Protein AF-A0A256WM74-F1 (afdb_monomer)

Sequence (206 aa):
MLTKQEWWDNMSQVNGLLFPWQFVMLFIAALLVLFVVFKPGKISSVFMKLYFVLGFLWIGIGFSGINNENYVGAVLFSAIALFFAIDIYKQKLIFRFPKKKSAQLYTVFFLLLIFSYPLVGLLLGHASSEIFMIGTYPCPTTSLGLVMITMALPRINKILYALLLFWAMFSIPAILIYAVFEDLILMLSGVYAALFLYKNRKVLVL

pLDDT: mean 91.45, std 7.75, range [45.88, 98.38]

Radius of gyration: 16.15 Å; Cα contacts (8 Å, |Δi|>4): 268; chains: 1; bounding box: 42×30×45 Å

Foldseek 3Di:
DDALVRVLVLLLVLLVVCPPVLVVLQVQQVVLVVCCAVPFDLVSLLSNLVLLLQLLQCQLPVVCVSVVPPPVSNVLSNVLSVVSVVCNVVVLFTFHQDPDPVLNVVLVVLVVLLSCQQVVCVVVPHDNSRGDGASHYLQSVLLSVLSRQLRRPPRHDVVSNVSSLVVLVCLVCCCVRNVSPSSVSSVVSSVVSVVSCVVCVVRRDD

Structure (mmCIF, N/CA/C/O backbone):
data_AF-A0A256WM74-F1
#
_entry.id   AF-A0A256WM74-F1
#
loop_
_atom_site.group_PDB
_atom_site.id
_atom_site.type_symbol
_atom_site.label_atom_id
_atom_site.label_alt_id
_atom_site.label_comp_id
_atom_site.label_asym_id
_atom_site.label_entity_id
_atom_site.label_seq_id
_atom_site.pdbx_PDB_ins_code
_atom_site.Cartn_x
_atom_site.Cartn_y
_atom_site.Cartn_z
_atom_site.occupancy
_atom_site.B_iso_or_equiv
_atom_site.auth_seq_id
_atom_site.auth_comp_id
_atom_site.auth_asym_id
_atom_site.auth_atom_id
_atom_site.pdbx_PDB_model_num
ATOM 1 N N . MET A 1 1 ? 21.798 0.208 -10.819 1.00 69.25 1 MET A N 1
ATOM 2 C CA . MET A 1 1 ? 20.636 1.098 -11.006 1.00 69.25 1 MET A CA 1
ATOM 3 C C . MET A 1 1 ? 20.240 0.954 -12.451 1.00 69.25 1 MET A C 1
ATOM 5 O O . MET A 1 1 ? 21.059 1.280 -13.302 1.00 69.25 1 MET A O 1
ATOM 9 N N . LEU A 1 2 ? 19.047 0.422 -12.692 1.00 82.75 2 LEU A N 1
ATOM 10 C CA . LEU A 1 2 ? 18.469 0.334 -14.028 1.00 82.75 2 LEU A CA 1
ATOM 11 C C . LEU A 1 2 ? 18.311 1.731 -14.630 1.00 82.75 2 LEU A C 1
ATOM 13 O O . LEU A 1 2 ? 18.033 2.704 -13.920 1.00 82.75 2 LEU A O 1
ATOM 17 N N . THR A 1 3 ? 18.465 1.830 -15.943 1.00 90.31 3 THR A N 1
ATOM 18 C CA . THR A 1 3 ? 18.033 3.019 -16.676 1.00 90.31 3 THR A CA 1
ATOM 19 C C . THR A 1 3 ? 16.509 3.144 -16.618 1.00 90.31 3 THR A C 1
ATOM 21 O O . THR A 1 3 ? 15.790 2.177 -16.355 1.00 90.31 3 THR A O 1
ATOM 24 N N . LYS A 1 4 ? 15.986 4.347 -16.889 1.00 90.62 4 LYS A N 1
ATOM 25 C CA . LYS A 1 4 ? 14.535 4.570 -16.940 1.00 90.62 4 LYS A CA 1
ATOM 26 C C . LYS A 1 4 ? 13.839 3.604 -17.899 1.00 90.62 4 LYS A C 1
ATOM 28 O O . LYS A 1 4 ? 12.785 3.083 -17.559 1.00 90.62 4 LYS A O 1
ATOM 33 N N . GLN A 1 5 ? 14.429 3.364 -19.065 1.00 90.88 5 GLN A N 1
ATOM 34 C CA . GLN A 1 5 ? 13.830 2.505 -20.079 1.00 90.88 5 GLN A CA 1
ATOM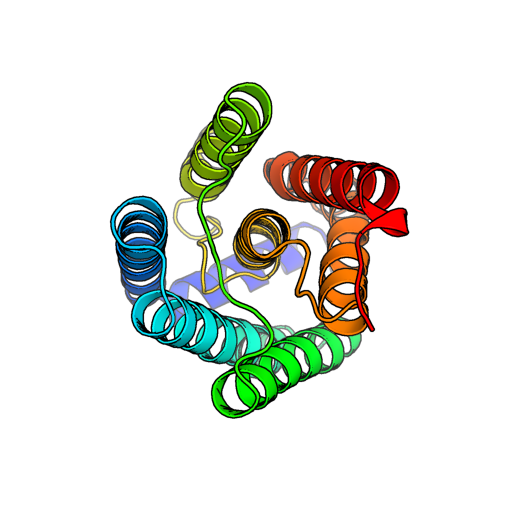 35 C C . GLN A 1 5 ? 13.836 1.032 -19.660 1.00 90.88 5 GLN A C 1
ATOM 37 O O . GLN A 1 5 ? 12.777 0.420 -19.653 1.00 90.88 5 GLN A O 1
ATOM 42 N N . GLU A 1 6 ? 14.969 0.511 -19.180 1.00 90.50 6 GLU A N 1
ATOM 43 C CA . GLU A 1 6 ? 15.049 -0.864 -18.656 1.00 90.50 6 GLU A CA 1
ATOM 44 C C . GLU A 1 6 ? 14.063 -1.102 -17.504 1.00 90.50 6 GLU A C 1
ATOM 46 O O . GLU A 1 6 ? 13.474 -2.175 -17.385 1.00 90.50 6 GLU A O 1
ATOM 51 N N . TRP A 1 7 ? 13.851 -0.093 -16.654 1.00 90.31 7 TRP A N 1
ATOM 52 C CA . TRP A 1 7 ? 12.873 -0.180 -15.575 1.00 90.31 7 TRP A CA 1
ATOM 53 C C . TRP A 1 7 ? 11.437 -0.317 -16.103 1.00 90.31 7 TRP A C 1
ATOM 55 O O . TRP A 1 7 ? 10.706 -1.194 -15.643 1.00 90.31 7 TRP A O 1
ATOM 65 N N . TRP A 1 8 ? 11.036 0.506 -17.079 1.00 91.62 8 TRP A N 1
ATOM 66 C CA . TRP A 1 8 ? 9.702 0.427 -17.692 1.00 91.62 8 TRP A CA 1
ATOM 67 C C . TRP A 1 8 ? 9.507 -0.861 -18.502 1.00 91.62 8 TRP A C 1
ATOM 69 O O . TRP A 1 8 ? 8.444 -1.476 -18.408 1.00 91.62 8 TRP A O 1
ATOM 79 N N . ASP A 1 9 ? 10.541 -1.338 -19.198 1.00 90.81 9 ASP A N 1
ATOM 80 C CA . ASP A 1 9 ? 10.514 -2.617 -19.914 1.00 90.81 9 ASP A CA 1
ATOM 81 C C . ASP A 1 9 ? 10.278 -3.791 -18.948 1.00 90.81 9 ASP A C 1
ATOM 83 O O . ASP A 1 9 ? 9.432 -4.655 -19.204 1.00 90.81 9 ASP A O 1
ATOM 87 N N . ASN A 1 10 ? 10.937 -3.781 -17.782 1.00 90.06 10 ASN A N 1
ATOM 88 C CA . ASN A 1 10 ? 10.686 -4.760 -16.721 1.00 90.06 10 ASN A CA 1
ATOM 89 C C . ASN A 1 10 ? 9.241 -4.681 -16.205 1.00 90.06 10 ASN A C 1
ATOM 91 O O . ASN A 1 10 ? 8.585 -5.712 -16.032 1.00 90.06 10 ASN A O 1
ATOM 95 N N . MET A 1 11 ? 8.708 -3.472 -15.989 1.00 90.94 11 MET A N 1
ATOM 96 C CA . MET A 1 11 ? 7.314 -3.302 -15.563 1.00 90.94 11 MET A CA 1
ATOM 97 C C . MET A 1 11 ? 6.319 -3.821 -16.605 1.00 90.94 11 MET A C 1
ATOM 99 O O . MET A 1 11 ? 5.328 -4.453 -16.227 1.00 90.94 11 MET A O 1
ATOM 103 N N . SER A 1 12 ? 6.599 -3.601 -17.890 1.00 91.12 12 SER A N 1
ATOM 104 C CA . SER A 1 12 ? 5.798 -4.081 -19.019 1.00 91.12 12 SER A CA 1
ATOM 105 C C . SER A 1 12 ? 5.810 -5.608 -19.118 1.00 91.12 12 SER A C 1
ATOM 107 O O . SER A 1 12 ? 4.761 -6.239 -19.273 1.00 91.12 12 SER A O 1
ATOM 109 N N . GLN A 1 13 ? 6.976 -6.234 -18.921 1.00 90.31 13 GLN A N 1
ATOM 110 C CA . GLN A 1 13 ? 7.099 -7.692 -18.868 1.00 90.31 13 GLN A CA 1
ATOM 111 C C . GLN A 1 13 ? 6.283 -8.288 -17.712 1.00 90.31 13 GLN A C 1
ATOM 113 O O . GLN A 1 13 ? 5.550 -9.261 -17.906 1.00 90.31 13 GLN A O 1
ATOM 118 N N . VAL A 1 14 ? 6.365 -7.688 -16.520 1.00 90.44 14 VAL A N 1
ATOM 119 C CA . VAL A 1 14 ? 5.568 -8.105 -15.356 1.00 90.44 14 VAL A CA 1
ATOM 120 C C . VAL A 1 14 ? 4.068 -8.003 -15.648 1.00 90.44 14 VAL A C 1
ATOM 122 O O . VAL A 1 14 ? 3.322 -8.929 -15.326 1.00 90.44 14 VAL A O 1
ATOM 125 N N . ASN A 1 15 ? 3.623 -6.918 -16.285 1.00 92.00 15 ASN A N 1
ATOM 126 C CA . ASN A 1 15 ? 2.222 -6.715 -16.656 1.00 92.00 15 ASN A CA 1
ATOM 127 C C . ASN A 1 15 ? 1.747 -7.788 -17.651 1.00 92.00 15 ASN A C 1
ATOM 129 O O . ASN A 1 15 ? 0.693 -8.396 -17.460 1.00 92.00 15 ASN A O 1
ATOM 133 N N . GLY A 1 16 ? 2.570 -8.098 -18.659 1.00 91.19 16 GLY A N 1
ATOM 134 C CA . GLY A 1 16 ? 2.298 -9.157 -19.632 1.00 91.19 16 GLY A CA 1
ATOM 135 C C . GLY A 1 16 ? 2.121 -10.537 -18.992 1.00 91.19 16 GLY A C 1
ATOM 136 O O . GLY A 1 16 ? 1.203 -11.267 -19.359 1.00 91.19 16 GLY A O 1
ATOM 137 N N . LEU A 1 17 ? 2.940 -10.877 -17.989 1.00 90.88 17 LEU A N 1
ATOM 138 C CA . LEU A 1 17 ? 2.822 -12.132 -17.230 1.00 90.88 17 LEU A CA 1
ATOM 139 C C . LEU A 1 17 ? 1.579 -12.177 -16.330 1.00 90.88 17 LEU A C 1
ATOM 141 O O . LEU A 1 17 ? 1.053 -13.251 -16.042 1.00 90.88 17 LEU A O 1
ATOM 145 N N . LEU A 1 18 ? 1.128 -11.016 -15.859 1.00 90.38 18 LEU A N 1
ATOM 146 C CA . LEU A 1 18 ? -0.014 -10.876 -14.963 1.00 90.38 18 LEU A CA 1
ATOM 147 C C . LEU A 1 18 ? -1.345 -10.722 -15.687 1.00 90.38 18 LEU A C 1
ATOM 149 O O . LEU A 1 18 ? -2.386 -10.750 -15.030 1.00 90.38 18 LEU A O 1
ATOM 153 N N . PHE A 1 19 ? -1.361 -10.543 -17.003 1.00 89.75 19 PHE A N 1
ATOM 154 C CA . PHE A 1 19 ? -2.606 -10.431 -17.744 1.00 89.75 19 PHE A CA 1
ATOM 155 C C . PHE A 1 19 ? -3.345 -11.785 -17.773 1.00 89.75 19 PHE A C 1
ATOM 157 O O . PHE A 1 19 ? -2.740 -12.797 -18.122 1.00 89.75 19 PHE A O 1
ATOM 164 N N . PRO A 1 20 ? -4.655 -11.855 -17.447 1.00 92.75 20 PRO A N 1
ATOM 165 C CA . PRO A 1 20 ? -5.579 -10.784 -17.039 1.00 92.75 20 PRO A CA 1
ATOM 166 C C . PRO A 1 20 ? -5.758 -10.646 -15.509 1.00 92.75 20 PRO A C 1
ATOM 168 O O . PRO A 1 20 ? -6.616 -9.895 -15.041 1.00 92.75 20 PRO A O 1
ATOM 171 N N . TRP A 1 21 ? -4.982 -11.382 -14.714 1.00 92.25 21 TRP A N 1
ATOM 172 C CA . TRP A 1 21 ? -5.089 -11.482 -13.256 1.00 92.25 21 TRP A CA 1
ATOM 173 C C . TRP A 1 21 ? -5.043 -10.139 -12.514 1.00 92.25 21 TRP A C 1
ATOM 175 O O . TRP A 1 21 ? -5.737 -9.959 -11.516 1.00 92.25 21 TRP A O 1
ATOM 185 N N . GLN A 1 22 ? -4.301 -9.158 -13.023 1.00 93.50 22 GLN A N 1
ATOM 186 C CA . GLN A 1 22 ? -4.268 -7.796 -12.475 1.00 93.50 22 GLN A CA 1
ATOM 187 C C . GLN A 1 22 ? -5.649 -7.121 -12.387 1.00 93.50 22 GLN A C 1
ATOM 189 O O . GLN A 1 22 ? -5.970 -6.496 -11.374 1.00 93.50 22 GLN A O 1
ATOM 194 N N . PHE A 1 23 ? -6.513 -7.326 -13.387 1.00 94.38 23 PHE A N 1
ATOM 195 C CA . PHE A 1 23 ? -7.883 -6.807 -13.367 1.00 94.38 23 PHE A CA 1
ATOM 196 C C . PHE A 1 23 ? -8.752 -7.560 -12.357 1.00 94.38 23 PHE A C 1
ATOM 198 O O . PHE A 1 23 ? -9.584 -6.956 -11.679 1.00 94.38 23 PHE A O 1
ATOM 205 N N . VAL A 1 24 ? -8.532 -8.871 -12.218 1.00 96.25 24 VAL A N 1
ATOM 206 C CA . VAL A 1 24 ? -9.224 -9.708 -11.228 1.00 96.25 24 VAL A CA 1
ATOM 207 C C . VAL A 1 24 ? -8.879 -9.242 -9.814 1.00 96.25 24 VAL A C 1
ATOM 209 O O . VAL A 1 24 ? -9.779 -9.031 -9.001 1.00 96.25 24 VAL A O 1
ATOM 212 N N . MET A 1 25 ? -7.596 -9.007 -9.531 1.00 96.56 25 MET A N 1
ATOM 213 C CA . MET A 1 25 ? -7.134 -8.504 -8.235 1.00 96.56 25 MET A CA 1
ATOM 214 C C . MET A 1 25 ? -7.714 -7.124 -7.922 1.00 96.56 25 MET A C 1
ATOM 216 O O . MET A 1 25 ? -8.250 -6.929 -6.830 1.00 96.56 25 MET A O 1
ATOM 220 N N . LEU A 1 26 ? -7.702 -6.200 -8.887 1.00 96.81 26 LEU A N 1
ATOM 221 C CA . LEU A 1 26 ? -8.317 -4.880 -8.741 1.00 96.81 26 LEU A CA 1
ATOM 222 C C . LEU A 1 26 ? -9.818 -4.977 -8.422 1.00 96.81 26 LEU A C 1
ATOM 224 O O . LEU A 1 26 ? -10.312 -4.300 -7.517 1.00 96.81 26 LEU A O 1
ATOM 228 N N . PHE A 1 27 ? -10.544 -5.836 -9.141 1.00 97.62 27 PHE A N 1
ATOM 229 C CA . PHE A 1 27 ? -11.976 -6.037 -8.937 1.00 97.62 27 PHE A CA 1
ATOM 230 C C . PHE A 1 27 ? -12.280 -6.632 -7.557 1.00 97.62 27 PHE A C 1
ATOM 232 O O . PHE A 1 27 ? -13.145 -6.127 -6.838 1.00 97.62 27 PHE A O 1
ATOM 239 N N . ILE A 1 28 ? -11.524 -7.652 -7.137 1.00 98.25 28 ILE A N 1
ATOM 240 C CA . ILE A 1 28 ? -11.632 -8.231 -5.792 1.00 98.25 28 ILE A CA 1
ATOM 241 C C . ILE A 1 28 ? -11.343 -7.162 -4.731 1.00 98.25 28 ILE A C 1
ATOM 243 O O . ILE A 1 28 ? -12.092 -7.058 -3.759 1.00 98.25 28 ILE A O 1
ATOM 247 N N . ALA A 1 29 ? -10.318 -6.327 -4.925 1.00 98.12 29 ALA A N 1
ATOM 248 C CA . ALA A 1 29 ? -10.005 -5.232 -4.012 1.00 98.12 29 ALA A CA 1
ATOM 249 C C . ALA A 1 29 ? -11.195 -4.282 -3.841 1.00 98.12 29 ALA A C 1
ATOM 251 O O . ALA A 1 29 ? -11.564 -3.954 -2.713 1.00 98.12 29 ALA A O 1
ATOM 252 N N . ALA A 1 30 ? -11.827 -3.877 -4.948 1.00 97.88 30 ALA A N 1
ATOM 253 C CA . ALA A 1 30 ? -12.998 -3.007 -4.925 1.00 97.88 30 ALA A CA 1
ATOM 254 C C . ALA A 1 30 ? -14.154 -3.646 -4.141 1.00 97.88 30 ALA A C 1
ATOM 256 O O . ALA A 1 30 ? -14.698 -3.023 -3.227 1.00 97.88 30 ALA A O 1
ATOM 257 N N . LEU A 1 31 ? -14.481 -4.911 -4.423 1.00 98.25 31 LEU A N 1
ATOM 258 C CA . LEU A 1 31 ? -15.533 -5.638 -3.709 1.00 98.25 31 LEU A CA 1
ATOM 259 C C . LEU A 1 31 ? -15.247 -5.759 -2.208 1.00 98.25 31 LEU A C 1
ATOM 261 O O . LEU A 1 31 ? -16.149 -5.568 -1.392 1.00 98.25 31 LEU A O 1
ATOM 265 N N . LEU A 1 32 ? -14.001 -6.039 -1.825 1.00 97.88 32 LEU A N 1
ATOM 266 C CA . LEU A 1 32 ? -13.614 -6.173 -0.422 1.00 97.88 32 LEU A CA 1
ATOM 267 C C . LEU A 1 32 ? -13.625 -4.836 0.320 1.00 97.88 32 LEU A C 1
ATOM 269 O O . LEU A 1 32 ? -14.071 -4.785 1.467 1.00 97.88 32 LEU A O 1
ATOM 273 N N . VAL A 1 33 ? -13.209 -3.745 -0.328 1.00 97.44 33 VAL A N 1
ATOM 274 C CA . VAL A 1 33 ? -13.339 -2.393 0.233 1.00 97.44 33 VAL A CA 1
ATOM 275 C C . VAL A 1 33 ? -14.810 -2.061 0.462 1.00 97.44 33 VAL A C 1
ATOM 277 O O . VAL A 1 33 ? -15.173 -1.670 1.572 1.00 97.44 33 VAL A O 1
ATOM 280 N N . LEU A 1 34 ? -15.677 -2.282 -0.532 1.00 96.75 34 LEU A N 1
ATOM 281 C CA . LEU A 1 34 ? -17.121 -2.076 -0.382 1.00 96.75 34 LEU A CA 1
ATOM 282 C C . LEU A 1 34 ? -17.687 -2.950 0.746 1.00 96.75 34 LEU A C 1
ATOM 284 O O . LEU A 1 34 ? -18.460 -2.469 1.576 1.00 96.75 34 LEU A O 1
ATOM 288 N N . PHE A 1 35 ? -17.250 -4.207 0.850 1.00 96.88 35 PHE A N 1
ATOM 289 C CA . PHE A 1 35 ? -17.672 -5.105 1.920 1.00 96.88 35 PHE A CA 1
ATOM 290 C C . PHE A 1 35 ? -17.263 -4.594 3.309 1.00 96.88 35 PHE A C 1
ATOM 292 O O . PHE A 1 35 ? -18.077 -4.619 4.232 1.00 96.88 35 PHE A O 1
ATOM 299 N N . VAL A 1 36 ? -16.043 -4.071 3.468 1.00 95.62 36 VAL A N 1
ATOM 300 C CA . VAL A 1 36 ? -15.586 -3.447 4.720 1.00 95.62 36 VAL A CA 1
ATOM 301 C C . VAL A 1 36 ? -16.370 -2.171 5.037 1.00 95.62 36 VAL A C 1
ATOM 303 O O . VAL A 1 36 ? -16.706 -1.943 6.200 1.00 95.62 36 VAL A O 1
ATOM 306 N N . VAL A 1 37 ? -16.672 -1.343 4.034 1.00 93.75 37 VAL A N 1
ATOM 307 C CA . VAL A 1 37 ? -17.402 -0.077 4.214 1.00 93.75 37 VAL A CA 1
ATOM 308 C C . VAL A 1 37 ? -18.848 -0.327 4.646 1.00 93.75 37 VAL A C 1
ATOM 310 O O . VAL A 1 37 ? -19.300 0.267 5.624 1.00 93.75 37 VAL A O 1
ATOM 313 N N . PHE A 1 38 ? -19.565 -1.225 3.965 1.00 93.69 38 PHE A N 1
ATOM 314 C CA . PHE A 1 38 ? -20.985 -1.478 4.231 1.00 93.69 38 PHE A CA 1
ATOM 315 C C . PHE A 1 38 ? -21.235 -2.484 5.356 1.00 93.69 38 PHE A C 1
ATOM 317 O O . PHE A 1 38 ? -22.249 -2.397 6.047 1.00 93.69 38 PHE A O 1
ATOM 324 N N . LYS A 1 39 ? -20.331 -3.449 5.560 1.00 93.19 39 LYS A N 1
ATOM 325 C CA . LYS A 1 39 ? -20.446 -4.490 6.593 1.00 93.19 39 LYS A CA 1
ATOM 326 C C . LYS A 1 39 ? -19.137 -4.617 7.388 1.00 93.19 39 LYS A C 1
ATOM 328 O O . LYS A 1 39 ? -18.474 -5.661 7.341 1.00 93.19 39 LYS A O 1
ATOM 333 N N . PRO A 1 40 ? -18.739 -3.577 8.148 1.00 91.31 40 PRO A N 1
ATOM 334 C CA . PRO A 1 40 ? -17.517 -3.615 8.942 1.00 91.31 40 PRO A CA 1
ATOM 335 C C . PRO A 1 40 ? -17.622 -4.670 10.048 1.00 91.31 40 PRO A C 1
ATOM 337 O O . PRO A 1 40 ? -18.548 -4.665 10.859 1.00 91.31 40 PRO A O 1
ATOM 340 N N . GLY A 1 41 ? -16.650 -5.575 10.121 1.00 90.31 41 GLY A N 1
ATOM 341 C CA . GLY A 1 41 ? -16.673 -6.661 11.093 1.00 90.31 41 GLY A CA 1
ATOM 342 C C . GLY A 1 41 ? -15.464 -7.579 10.995 1.00 90.31 41 GLY A C 1
ATOM 343 O O . GLY A 1 41 ? -14.527 -7.327 10.238 1.00 90.31 41 GLY A O 1
ATOM 344 N N . LYS A 1 42 ? -15.485 -8.665 11.776 1.00 92.06 42 LYS A N 1
ATOM 345 C CA . LYS A 1 42 ? -14.406 -9.667 11.772 1.00 92.06 42 LYS A CA 1
ATOM 346 C C . LYS A 1 42 ? -14.275 -10.340 10.407 1.00 92.06 42 LYS A C 1
ATOM 348 O O . LYS A 1 42 ? -13.172 -10.447 9.893 1.00 92.06 42 LYS A O 1
ATOM 353 N N . ILE A 1 43 ? -15.400 -10.726 9.803 1.00 94.56 43 ILE A N 1
ATOM 354 C CA . ILE A 1 43 ? -15.415 -11.472 8.539 1.00 94.56 43 ILE A CA 1
ATOM 355 C C . ILE A 1 43 ? -14.858 -10.618 7.394 1.00 94.56 43 ILE A C 1
ATOM 357 O O . ILE A 1 43 ? -13.889 -11.020 6.758 1.00 94.56 43 ILE A O 1
ATOM 361 N N . SER A 1 44 ? -15.393 -9.410 7.182 1.00 95.31 44 SER A N 1
ATOM 362 C CA . SER A 1 44 ? -14.874 -8.486 6.162 1.00 95.31 44 SER A CA 1
ATOM 363 C C . SER A 1 44 ? -13.408 -8.128 6.398 1.00 95.31 44 SER A C 1
ATOM 365 O O . SER A 1 44 ? -12.632 -8.055 5.447 1.00 95.31 44 SER A O 1
ATOM 367 N N . SER A 1 45 ? -12.989 -8.016 7.663 1.00 95.19 45 SER A N 1
ATOM 368 C CA . SER A 1 45 ? -11.579 -7.812 7.992 1.00 95.19 45 SER A CA 1
ATOM 369 C C . SER A 1 45 ? -10.698 -9.003 7.630 1.00 95.19 45 SER A C 1
ATOM 371 O O . SER A 1 45 ? -9.604 -8.795 7.123 1.00 95.19 45 SER A O 1
ATOM 373 N N . VAL A 1 46 ? -11.145 -10.238 7.867 1.00 96.56 46 VAL A N 1
ATOM 374 C CA . VAL A 1 46 ? -10.390 -11.448 7.503 1.00 96.56 46 VAL A CA 1
ATOM 375 C C . VAL A 1 46 ? -10.202 -11.539 5.996 1.00 96.56 46 VAL A C 1
ATOM 377 O O . VAL A 1 46 ? -9.071 -11.716 5.556 1.00 96.56 46 VAL A O 1
ATOM 380 N N . PHE A 1 47 ? -11.263 -11.351 5.209 1.00 97.69 47 PHE A N 1
ATOM 381 C CA . PHE A 1 47 ? -11.154 -11.390 3.749 1.00 97.69 47 PHE A CA 1
ATOM 382 C C . PHE A 1 47 ? -10.220 -10.304 3.209 1.00 97.69 47 PHE A C 1
ATOM 384 O O . PHE A 1 47 ? -9.372 -10.584 2.367 1.00 97.69 47 PHE A O 1
ATOM 391 N N . MET A 1 48 ? -10.310 -9.085 3.745 1.00 97.62 48 MET A N 1
ATOM 392 C CA . MET A 1 48 ? -9.427 -7.996 3.333 1.00 97.62 48 MET A CA 1
ATOM 393 C C . MET A 1 48 ? -7.962 -8.242 3.718 1.00 97.62 48 MET A C 1
ATOM 395 O O . MET A 1 48 ? -7.056 -7.962 2.938 1.00 97.62 48 MET A O 1
ATOM 399 N N . LYS A 1 49 ? -7.702 -8.812 4.901 1.00 97.19 49 LYS A N 1
ATOM 400 C CA . LYS A 1 49 ? -6.347 -9.235 5.281 1.00 97.19 49 LYS A CA 1
ATOM 401 C C . LYS A 1 49 ? -5.843 -10.353 4.384 1.00 97.19 49 LYS A C 1
ATOM 403 O O . LYS A 1 49 ? -4.692 -10.293 3.990 1.00 97.19 49 LYS A O 1
ATOM 408 N N . LEU A 1 50 ? -6.674 -11.342 4.052 1.00 98.06 50 LEU A N 1
ATOM 409 C CA . LEU A 1 50 ? -6.289 -12.434 3.158 1.00 98.06 50 LEU A CA 1
ATOM 410 C C . LEU A 1 50 ? -5.898 -11.899 1.778 1.00 98.06 50 LEU A C 1
ATOM 412 O O . LEU A 1 50 ? -4.868 -12.294 1.244 1.00 98.06 50 LEU A O 1
ATOM 416 N N . TYR A 1 51 ? -6.659 -10.938 1.251 1.00 98.38 51 TYR A N 1
ATOM 417 C CA . TYR A 1 51 ? -6.291 -10.216 0.037 1.00 98.38 51 TYR A CA 1
ATOM 418 C C . TYR A 1 51 ? -4.919 -9.542 0.162 1.00 98.38 51 TYR A C 1
ATOM 420 O O . TY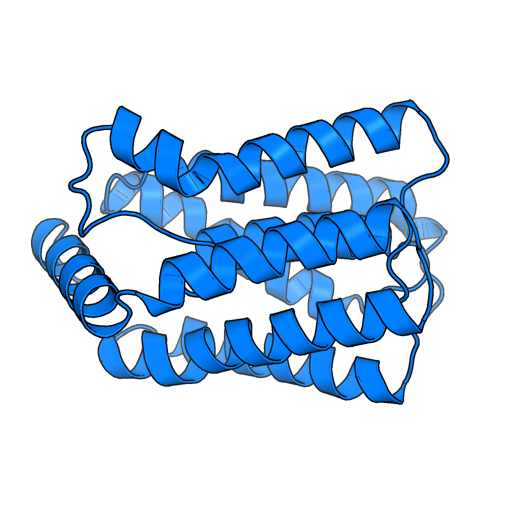R A 1 51 ? -4.069 -9.724 -0.706 1.00 98.38 51 TYR A O 1
ATOM 428 N N . PHE A 1 52 ? -4.660 -8.827 1.263 1.00 98.25 52 PHE A N 1
ATOM 429 C CA . PHE A 1 52 ? -3.344 -8.233 1.502 1.00 98.25 52 PHE A CA 1
ATOM 430 C C . PHE A 1 52 ? -2.234 -9.275 1.658 1.00 98.25 52 PHE A C 1
ATOM 432 O O . PHE A 1 52 ? -1.145 -9.048 1.147 1.00 98.25 52 PHE A O 1
ATOM 439 N N . VAL A 1 53 ? -2.483 -10.411 2.314 1.00 98.25 53 VAL A N 1
ATOM 440 C CA . VAL A 1 53 ? -1.509 -11.509 2.412 1.00 98.25 53 VAL A CA 1
ATOM 441 C C . VAL A 1 53 ? -1.134 -11.985 1.017 1.00 98.25 53 VAL A C 1
ATOM 443 O O . VAL A 1 53 ? 0.046 -12.008 0.697 1.00 98.25 53 VAL A O 1
ATOM 446 N N . LEU A 1 54 ? -2.117 -12.314 0.178 1.00 97.62 54 LEU A N 1
ATOM 447 C CA . LEU A 1 54 ? -1.868 -12.816 -1.173 1.00 97.62 54 LEU A CA 1
ATOM 448 C C . LEU A 1 54 ? -1.170 -11.767 -2.047 1.00 97.62 54 LEU A C 1
ATOM 450 O O . LEU A 1 54 ? -0.169 -12.079 -2.685 1.00 97.62 54 LEU A O 1
ATOM 454 N N . GLY A 1 55 ? -1.647 -10.520 -2.022 1.00 97.19 55 GLY A N 1
ATOM 455 C CA . GLY A 1 55 ? -1.058 -9.424 -2.789 1.00 97.19 55 GLY A CA 1
ATOM 456 C C . GLY A 1 55 ? 0.377 -9.112 -2.361 1.00 97.19 55 GLY A C 1
ATOM 457 O O . GLY A 1 55 ? 1.274 -9.080 -3.194 1.00 97.19 55 GLY A O 1
ATOM 458 N N . PHE A 1 56 ? 0.637 -8.937 -1.062 1.00 97.81 56 PHE A N 1
ATOM 459 C CA . PHE A 1 56 ? 1.990 -8.641 -0.578 1.00 97.81 56 PHE A CA 1
ATOM 460 C C . PHE A 1 56 ? 2.938 -9.838 -0.659 1.00 97.81 56 PHE A C 1
ATOM 462 O O . PHE A 1 56 ? 4.133 -9.630 -0.840 1.00 97.81 56 PHE A O 1
ATOM 469 N N . LEU A 1 57 ? 2.442 -11.076 -0.577 1.00 96.69 57 LEU A N 1
ATOM 470 C CA . LEU A 1 57 ? 3.266 -12.264 -0.803 1.00 96.69 57 LEU A CA 1
ATOM 471 C C . LEU A 1 57 ? 3.661 -12.380 -2.279 1.00 96.69 57 LEU A C 1
ATOM 473 O O . LEU A 1 57 ? 4.826 -12.629 -2.579 1.00 96.69 57 LEU A O 1
ATOM 477 N N . TRP A 1 58 ? 2.720 -12.128 -3.197 1.00 95.31 58 TRP A N 1
ATOM 478 C CA . TRP A 1 58 ? 3.023 -12.006 -4.622 1.00 95.31 58 TRP A CA 1
ATOM 479 C C . TRP A 1 58 ? 4.062 -10.910 -4.876 1.00 95.31 58 TRP A C 1
ATOM 481 O O . TRP A 1 58 ? 5.055 -11.157 -5.554 1.00 95.31 58 TRP A O 1
ATOM 491 N N . ILE A 1 59 ? 3.884 -9.723 -4.292 1.00 94.94 59 ILE A N 1
ATOM 492 C CA . ILE A 1 59 ? 4.825 -8.611 -4.466 1.00 94.94 59 ILE A CA 1
ATOM 493 C C . ILE A 1 59 ? 6.202 -8.956 -3.866 1.00 94.94 59 ILE A C 1
ATOM 495 O O . ILE A 1 59 ? 7.237 -8.672 -4.462 1.00 94.94 59 ILE A O 1
ATOM 499 N N . GLY A 1 60 ? 6.233 -9.586 -2.692 1.00 94.38 60 GLY A N 1
ATOM 500 C CA . GLY A 1 60 ? 7.470 -9.939 -2.002 1.00 94.38 60 GLY A CA 1
ATOM 501 C C . GLY A 1 60 ? 8.269 -11.043 -2.692 1.00 94.38 60 GLY A C 1
ATOM 502 O O . GLY A 1 60 ? 9.494 -10.979 -2.697 1.00 94.38 60 GLY A O 1
ATOM 503 N N . ILE A 1 61 ? 7.597 -12.032 -3.285 1.00 92.31 61 ILE A N 1
ATOM 504 C CA . ILE A 1 61 ? 8.248 -13.214 -3.869 1.00 92.31 61 ILE A CA 1
ATOM 505 C C . ILE A 1 61 ? 8.222 -13.160 -5.398 1.00 92.31 61 ILE A C 1
ATOM 507 O O . ILE A 1 61 ? 9.274 -13.173 -6.027 1.00 92.31 61 ILE A O 1
ATOM 511 N N . GLY A 1 62 ? 7.035 -13.088 -6.001 1.00 91.06 62 GLY A N 1
ATOM 512 C CA . GLY A 1 62 ? 6.856 -13.139 -7.454 1.00 91.06 62 GLY A CA 1
ATOM 513 C C . GLY A 1 62 ? 7.386 -11.891 -8.154 1.00 91.06 62 GLY A C 1
ATOM 514 O O . GLY A 1 62 ? 8.298 -11.979 -8.972 1.00 91.06 62 GLY A O 1
ATOM 515 N N . PHE A 1 63 ? 6.869 -10.715 -7.788 1.00 90.31 63 PHE A N 1
ATOM 516 C CA . PHE A 1 63 ? 7.291 -9.446 -8.390 1.00 90.31 63 PHE A CA 1
ATOM 517 C C . PHE A 1 63 ? 8.784 -9.175 -8.167 1.00 90.31 63 PHE A C 1
ATOM 519 O O . PHE A 1 63 ? 9.491 -8.809 -9.107 1.00 90.31 63 PHE A O 1
ATOM 526 N N . SER A 1 64 ? 9.285 -9.367 -6.943 1.00 89.25 64 SER A N 1
ATOM 527 C CA . SER A 1 64 ? 10.709 -9.172 -6.651 1.00 89.25 64 SER A CA 1
ATOM 528 C C . SER A 1 64 ? 11.609 -10.217 -7.312 1.00 89.25 64 SER A C 1
ATOM 530 O O . SER A 1 64 ? 12.717 -9.871 -7.708 1.00 89.25 64 SER A O 1
ATOM 532 N N . GLY A 1 65 ? 11.144 -11.462 -7.460 1.00 85.94 65 GLY A N 1
ATOM 533 C CA . GLY A 1 65 ? 11.885 -12.520 -8.151 1.00 85.94 65 GLY A CA 1
ATOM 534 C C . GLY A 1 65 ? 12.054 -12.251 -9.646 1.00 85.94 65 GLY A C 1
ATOM 535 O O . GLY A 1 65 ? 13.095 -12.571 -10.205 1.00 85.94 65 GLY A O 1
ATOM 536 N N . ILE A 1 66 ? 11.072 -11.605 -10.281 1.00 85.25 66 ILE A N 1
ATOM 537 C CA . ILE A 1 66 ? 11.190 -11.158 -11.678 1.00 85.25 66 ILE A CA 1
ATOM 538 C C . ILE A 1 66 ? 12.133 -9.950 -11.777 1.00 85.25 66 ILE A C 1
ATOM 540 O O . ILE A 1 66 ? 12.948 -9.868 -12.688 1.00 85.25 66 ILE A O 1
ATOM 544 N N . ASN A 1 67 ? 12.058 -9.024 -10.817 1.00 80.56 67 ASN A N 1
ATOM 545 C CA . ASN A 1 67 ? 12.785 -7.757 -10.886 1.00 80.56 67 ASN A CA 1
ATOM 546 C C . ASN A 1 67 ? 14.237 -7.789 -10.374 1.00 80.56 67 ASN A C 1
ATOM 548 O O . ASN A 1 67 ? 14.853 -6.734 -10.427 1.00 80.56 67 ASN A O 1
ATOM 552 N N . ASN A 1 68 ? 14.762 -8.927 -9.883 1.00 66.19 68 ASN A N 1
ATOM 553 C CA . ASN A 1 68 ? 16.155 -9.273 -9.485 1.00 66.19 68 ASN A CA 1
ATOM 554 C C . ASN A 1 68 ? 17.020 -8.279 -8.660 1.00 66.19 68 ASN A C 1
ATOM 556 O O . ASN A 1 68 ? 18.046 -8.677 -8.110 1.00 66.19 68 ASN A O 1
ATOM 560 N N . GLU A 1 69 ? 16.625 -7.018 -8.502 1.00 61.97 69 GLU A N 1
ATOM 561 C CA . GLU A 1 69 ? 17.356 -5.948 -7.819 1.00 61.97 69 GLU A CA 1
ATOM 562 C C . GLU A 1 69 ? 16.626 -5.462 -6.556 1.00 61.97 69 GLU A C 1
ATOM 564 O O . GLU A 1 69 ? 17.182 -4.706 -5.760 1.00 61.97 69 GLU A O 1
ATOM 569 N N . ASN A 1 70 ? 15.387 -5.908 -6.316 1.00 73.00 70 ASN A N 1
ATOM 570 C CA . ASN A 1 70 ? 14.553 -5.401 -5.224 1.00 73.00 70 ASN A CA 1
ATOM 571 C C . ASN A 1 70 ? 14.528 -6.316 -3.987 1.00 73.00 70 ASN A C 1
ATOM 573 O O . ASN A 1 70 ? 13.464 -6.646 -3.460 1.00 73.00 70 ASN A O 1
ATOM 577 N N . TYR A 1 71 ? 15.698 -6.722 -3.486 1.00 81.69 71 TYR A N 1
ATOM 578 C CA . TYR A 1 71 ? 15.798 -7.556 -2.277 1.00 81.69 71 TYR A CA 1
ATOM 579 C C . TYR A 1 71 ? 15.181 -6.885 -1.043 1.00 81.69 71 TYR A C 1
ATOM 581 O O . TYR A 1 71 ? 14.539 -7.544 -0.224 1.00 81.69 71 TYR A O 1
ATOM 589 N N . VAL A 1 72 ? 15.325 -5.560 -0.926 1.00 87.56 72 VAL A N 1
ATOM 590 C CA . VAL A 1 72 ? 14.720 -4.783 0.166 1.00 87.56 72 VAL A CA 1
ATOM 591 C C . VAL A 1 72 ? 13.196 -4.866 0.098 1.00 87.56 72 VAL A C 1
ATOM 593 O O . VAL A 1 72 ? 12.560 -5.182 1.103 1.00 87.56 72 VAL A O 1
ATOM 596 N N . GLY A 1 73 ? 12.608 -4.649 -1.083 1.00 88.88 73 GLY A N 1
ATOM 597 C CA . GLY A 1 73 ? 11.175 -4.825 -1.302 1.00 88.88 73 GLY A CA 1
ATOM 598 C C . GLY A 1 73 ? 10.726 -6.260 -1.037 1.00 88.88 73 GLY A C 1
ATOM 599 O O . GLY A 1 73 ? 9.719 -6.462 -0.365 1.00 88.88 73 GLY A O 1
ATOM 600 N N . ALA A 1 74 ? 11.497 -7.262 -1.473 1.00 92.56 74 ALA A N 1
ATOM 601 C CA . ALA A 1 74 ? 11.186 -8.673 -1.250 1.00 92.56 74 ALA A CA 1
ATOM 602 C C . ALA A 1 74 ? 10.995 -9.002 0.236 1.00 92.56 74 ALA A C 1
ATOM 604 O O . ALA A 1 74 ? 9.957 -9.535 0.640 1.00 92.56 74 ALA A O 1
ATOM 605 N N . VAL A 1 75 ? 11.973 -8.621 1.064 1.00 94.69 75 VAL A N 1
ATOM 606 C CA . VAL A 1 75 ? 11.931 -8.834 2.517 1.00 94.69 75 VAL A CA 1
ATOM 607 C C . VAL A 1 75 ? 10.807 -8.014 3.148 1.00 94.69 75 VAL A C 1
ATOM 609 O O . VAL A 1 75 ? 10.035 -8.539 3.952 1.00 94.69 75 VAL A O 1
ATOM 612 N N . LEU A 1 76 ? 10.677 -6.743 2.760 1.00 95.81 76 LEU A N 1
ATOM 613 C CA . LEU A 1 76 ? 9.675 -5.834 3.307 1.00 95.81 76 LEU A CA 1
ATOM 614 C C . LEU A 1 76 ? 8.247 -6.337 3.069 1.00 95.81 76 LEU A C 1
ATOM 616 O O . LEU A 1 76 ? 7.460 -6.434 4.011 1.00 95.81 76 LEU A O 1
ATOM 620 N N . PHE A 1 77 ? 7.905 -6.676 1.827 1.00 96.88 77 PHE A N 1
ATOM 621 C CA . PHE A 1 77 ? 6.555 -7.102 1.468 1.00 96.88 77 PHE A CA 1
ATOM 622 C C . PHE A 1 77 ? 6.225 -8.498 1.981 1.00 96.88 77 PHE A C 1
ATOM 624 O O . PHE A 1 77 ? 5.108 -8.720 2.449 1.00 96.88 77 PHE A O 1
ATOM 631 N N . SER A 1 78 ? 7.209 -9.397 2.028 1.00 96.88 78 SER A N 1
ATOM 632 C CA . SER A 1 78 ? 7.046 -10.695 2.692 1.00 96.88 78 SER A CA 1
ATOM 633 C C . SER A 1 78 ? 6.766 -10.529 4.191 1.00 96.88 78 SER A C 1
ATOM 635 O O . SER A 1 78 ? 5.876 -11.186 4.734 1.00 96.88 78 SER A O 1
ATOM 637 N N . ALA A 1 79 ? 7.451 -9.598 4.866 1.00 97.00 79 ALA A N 1
ATOM 638 C CA . ALA A 1 79 ? 7.180 -9.280 6.267 1.00 97.00 79 ALA A CA 1
ATOM 639 C C . ALA A 1 79 ? 5.781 -8.670 6.459 1.00 97.00 79 ALA A C 1
ATOM 641 O O . ALA A 1 79 ? 5.055 -9.072 7.369 1.00 97.00 79 ALA A O 1
ATOM 642 N N . ILE A 1 80 ? 5.365 -7.739 5.593 1.00 97.31 80 ILE A N 1
ATOM 643 C CA . ILE A 1 80 ? 4.011 -7.158 5.608 1.00 97.31 80 ILE A CA 1
ATOM 644 C C . ILE A 1 80 ? 2.950 -8.258 5.446 1.00 97.31 80 ILE A C 1
ATOM 646 O O . ILE A 1 80 ? 2.001 -8.308 6.235 1.00 97.31 80 ILE A O 1
ATOM 650 N N . ALA A 1 81 ? 3.130 -9.169 4.484 1.00 97.75 81 ALA A N 1
ATOM 651 C CA . ALA A 1 81 ? 2.244 -10.313 4.276 1.00 97.75 81 ALA A CA 1
ATOM 652 C C . ALA A 1 81 ? 2.163 -11.193 5.533 1.00 97.75 81 ALA A C 1
ATOM 654 O O . ALA A 1 81 ? 1.068 -11.513 5.998 1.00 97.75 81 ALA A O 1
ATOM 655 N N . LEU A 1 82 ? 3.306 -11.510 6.149 1.00 96.81 82 LEU A N 1
ATOM 656 C CA . LEU A 1 82 ? 3.363 -12.287 7.386 1.00 96.81 82 LEU A CA 1
ATOM 657 C C . LEU A 1 82 ? 2.618 -11.596 8.538 1.00 96.81 82 LEU A C 1
ATOM 659 O O . LEU A 1 82 ? 1.864 -12.245 9.262 1.00 96.81 82 LEU A O 1
ATOM 663 N N . PHE A 1 83 ? 2.775 -10.282 8.709 1.00 95.81 83 PHE A N 1
ATOM 664 C CA . PHE A 1 83 ? 2.068 -9.541 9.755 1.00 95.81 83 PHE A CA 1
ATOM 665 C C . PHE A 1 83 ? 0.551 -9.541 9.554 1.00 95.81 83 PHE A C 1
ATOM 667 O O . PHE A 1 83 ? -0.182 -9.689 10.537 1.00 95.81 83 PHE A O 1
ATOM 674 N N . PHE A 1 84 ? 0.069 -9.424 8.313 1.00 96.25 84 PHE A N 1
ATOM 675 C CA . PHE A 1 84 ? -1.354 -9.596 8.021 1.00 96.25 84 PHE A CA 1
ATOM 676 C C . PHE A 1 84 ? -1.824 -11.027 8.305 1.00 96.25 84 PHE A C 1
ATOM 678 O O . PHE A 1 84 ? -2.872 -11.194 8.929 1.00 96.25 84 PHE A O 1
ATOM 685 N N . ALA A 1 85 ? -1.040 -12.043 7.933 1.00 96.56 85 ALA A N 1
ATOM 686 C CA . ALA A 1 85 ? -1.365 -13.448 8.176 1.00 96.56 85 ALA A CA 1
ATOM 687 C C . ALA A 1 85 ? -1.454 -13.768 9.676 1.00 96.56 85 ALA A C 1
ATOM 689 O O . ALA A 1 85 ? -2.431 -14.356 10.133 1.00 96.56 85 ALA A O 1
ATOM 690 N N . ILE A 1 86 ? -0.487 -13.305 10.473 1.00 94.75 86 ILE A N 1
ATOM 691 C CA . ILE A 1 86 ? -0.512 -13.439 11.937 1.00 94.75 86 ILE A CA 1
ATOM 692 C C . ILE A 1 86 ? -1.762 -12.764 12.518 1.00 94.75 86 ILE A C 1
ATOM 694 O O . ILE A 1 86 ? -2.386 -13.284 13.448 1.00 94.75 86 ILE A O 1
ATOM 698 N N . ASP A 1 87 ? -2.155 -11.608 11.982 1.00 93.00 87 ASP A N 1
ATOM 699 C CA . ASP A 1 87 ? -3.316 -10.877 12.478 1.00 93.00 87 ASP A CA 1
ATOM 700 C C . ASP A 1 87 ? -4.669 -11.496 12.068 1.00 93.00 87 ASP A C 1
ATOM 702 O O . ASP A 1 87 ? -5.679 -11.267 12.741 1.00 93.00 87 ASP A O 1
ATOM 706 N N . ILE A 1 88 ? -4.714 -12.352 11.039 1.00 93.44 88 ILE A N 1
ATOM 707 C CA . ILE A 1 88 ? -5.895 -13.190 10.760 1.00 93.44 88 ILE A CA 1
ATOM 708 C C . ILE A 1 88 ? -6.197 -14.095 11.962 1.00 93.44 88 ILE A C 1
ATOM 710 O O . ILE A 1 88 ? -7.357 -14.222 12.343 1.00 93.44 88 ILE A O 1
ATOM 714 N N . TYR A 1 89 ? -5.183 -14.651 12.626 1.00 90.62 89 TYR A N 1
ATOM 715 C CA . TYR A 1 89 ? -5.389 -15.468 13.827 1.00 90.62 89 TYR A CA 1
ATOM 716 C C . TYR A 1 89 ? -5.598 -14.617 15.082 1.00 90.62 89 TYR A C 1
ATOM 718 O O . TYR A 1 89 ? -6.509 -14.871 15.867 1.00 90.62 89 TYR A O 1
ATOM 726 N N . LYS A 1 90 ? -4.783 -13.569 15.269 1.00 87.94 90 LYS A N 1
ATOM 727 C CA . LYS A 1 90 ? -4.840 -12.727 16.479 1.00 87.94 90 LYS A CA 1
ATOM 728 C C . LYS A 1 90 ? -6.068 -11.817 16.541 1.00 87.94 90 LYS A C 1
ATOM 730 O O . LYS A 1 90 ? -6.417 -11.365 17.628 1.00 87.94 90 LYS A O 1
ATOM 735 N N . GLN A 1 91 ? -6.700 -11.522 15.401 1.00 85.06 91 GLN A N 1
ATOM 736 C CA . GLN A 1 91 ? -7.907 -10.692 15.297 1.00 85.06 91 GLN A CA 1
ATOM 737 C C . GLN A 1 91 ? -7.779 -9.322 15.997 1.00 85.06 91 GLN A C 1
ATOM 739 O O . GLN A 1 91 ? -8.779 -8.764 16.460 1.00 85.06 91 GLN A O 1
ATOM 744 N N . LYS A 1 92 ? -6.560 -8.761 16.085 1.00 84.69 92 LYS A N 1
ATOM 745 C CA . LYS A 1 92 ? -6.348 -7.447 16.709 1.00 84.69 92 LYS A CA 1
ATOM 746 C C . LYS A 1 92 ? -6.794 -6.339 15.760 1.00 84.69 92 LYS A C 1
ATOM 748 O O . LYS A 1 92 ? -7.529 -5.448 16.184 1.00 84.69 92 LYS A O 1
ATOM 753 N N . LEU A 1 93 ? -6.413 -6.427 14.486 1.00 86.69 93 LEU A N 1
ATOM 754 C CA . LEU A 1 93 ? -6.785 -5.457 13.462 1.00 86.69 93 LEU A CA 1
ATOM 755 C C . LEU A 1 93 ? -8.213 -5.735 12.974 1.00 86.69 93 LEU A C 1
ATOM 757 O O . LEU A 1 93 ? -8.512 -6.798 12.434 1.00 86.69 93 LEU A O 1
ATOM 761 N N . ILE A 1 94 ? -9.123 -4.783 13.157 1.00 90.12 94 ILE A N 1
ATOM 762 C CA . ILE A 1 94 ? -10.488 -4.870 12.621 1.00 90.12 94 ILE A CA 1
ATOM 763 C C . ILE A 1 94 ? -10.750 -3.588 11.848 1.00 90.12 94 ILE A C 1
ATOM 765 O O . ILE A 1 94 ? -10.825 -2.518 12.449 1.00 90.12 94 ILE A O 1
ATOM 769 N N . PHE A 1 95 ? -10.904 -3.700 10.531 1.00 91.69 95 PHE A N 1
ATOM 770 C CA . PHE A 1 95 ? -11.206 -2.560 9.678 1.00 91.69 95 PHE A CA 1
ATOM 771 C C . PHE A 1 95 ? -12.632 -2.081 9.939 1.00 91.69 95 PHE A C 1
ATOM 773 O O . PHE A 1 95 ? -13.588 -2.863 9.928 1.00 91.69 95 PHE A O 1
ATOM 780 N N . ARG A 1 96 ? -12.780 -0.782 10.196 1.00 89.81 96 ARG A N 1
ATOM 781 C CA . ARG A 1 96 ? -14.071 -0.142 10.426 1.00 89.81 96 ARG A CA 1
ATOM 782 C C . ARG A 1 96 ? -14.107 1.198 9.727 1.00 89.81 96 ARG A C 1
ATOM 784 O O . ARG A 1 96 ? -13.221 2.029 9.899 1.00 89.81 96 ARG A O 1
ATOM 791 N N . PHE A 1 97 ? -15.175 1.439 8.980 1.00 88.00 97 PHE A N 1
ATOM 792 C CA . PHE A 1 97 ? -15.365 2.751 8.390 1.00 88.00 97 PHE A CA 1
ATOM 793 C C . PHE A 1 97 ? -15.424 3.831 9.492 1.00 88.00 97 PHE A C 1
ATOM 795 O O . PHE A 1 97 ? -16.083 3.611 10.519 1.00 88.00 97 PHE A O 1
ATOM 802 N N . PRO A 1 98 ? -14.715 4.970 9.346 1.00 87.00 98 PRO A N 1
ATOM 803 C CA . PRO A 1 98 ? -14.661 5.981 10.394 1.00 87.00 98 PRO A CA 1
ATOM 804 C C . PRO A 1 98 ? -16.058 6.492 10.758 1.00 87.00 98 PRO A C 1
ATOM 806 O O . PRO A 1 98 ? -16.903 6.679 9.890 1.00 87.00 98 PRO A O 1
ATOM 809 N N . LYS A 1 99 ? -16.310 6.778 12.041 1.00 85.44 99 LYS A N 1
ATOM 810 C CA . LYS A 1 99 ? -17.594 7.370 12.477 1.00 85.44 99 LYS A CA 1
ATOM 811 C C . LYS A 1 99 ? -17.670 8.882 12.248 1.00 85.44 99 LYS A C 1
ATOM 813 O O . LYS A 1 99 ? -18.748 9.440 12.084 1.00 85.44 99 LYS A O 1
ATOM 818 N N . LYS A 1 100 ? -16.525 9.569 12.290 1.00 88.00 100 LYS A N 1
ATOM 819 C CA . LYS A 1 100 ? -16.456 11.031 12.175 1.00 88.00 100 LYS A CA 1
ATOM 820 C C . LYS A 1 100 ? -16.560 11.446 10.707 1.00 88.00 100 LYS A C 1
ATOM 822 O O . LYS A 1 100 ? -15.703 11.046 9.925 1.00 88.00 100 LYS A O 1
ATOM 827 N N . LYS A 1 101 ? -17.514 12.323 10.363 1.00 87.62 101 LYS A N 1
ATOM 828 C CA . LYS A 1 101 ? -17.746 12.801 8.981 1.00 87.62 101 LYS A CA 1
ATOM 829 C C . LYS A 1 101 ? -16.480 13.292 8.270 1.00 87.62 101 LYS A C 1
ATOM 831 O O . LYS A 1 101 ? -16.236 12.917 7.133 1.00 87.62 101 LYS A O 1
ATOM 836 N N . SER A 1 102 ? -15.631 14.067 8.951 1.00 87.19 102 SER A N 1
ATOM 837 C CA . SER A 1 102 ? -14.372 14.536 8.355 1.00 87.19 102 SER A CA 1
ATOM 838 C C . SER A 1 102 ? -13.441 13.373 7.992 1.00 87.19 102 SER A C 1
ATOM 840 O O . SER A 1 102 ? -12.852 13.369 6.924 1.00 87.19 102 SER A O 1
ATOM 842 N N . ALA A 1 103 ? -13.326 12.365 8.865 1.00 87.19 103 ALA A N 1
ATOM 843 C CA . ALA A 1 103 ? -12.498 11.191 8.602 1.00 87.19 103 ALA A CA 1
ATOM 844 C C . ALA A 1 103 ? -13.075 10.342 7.461 1.00 87.19 103 ALA A C 1
ATOM 846 O O . ALA A 1 103 ? -12.308 9.872 6.635 1.00 87.19 103 ALA A O 1
ATOM 847 N N . GLN A 1 104 ? -14.404 10.219 7.375 1.00 90.75 104 GLN A N 1
ATOM 848 C CA . GLN A 1 104 ? -15.077 9.553 6.256 1.00 90.75 104 GLN A CA 1
ATOM 849 C C . GLN A 1 104 ? -14.757 10.229 4.922 1.00 90.75 104 GLN A C 1
ATOM 851 O O . GLN A 1 104 ? -14.388 9.538 3.980 1.00 90.75 104 GLN A O 1
ATOM 856 N N . LEU A 1 105 ? -14.846 11.564 4.857 1.00 93.50 105 LEU A N 1
ATOM 857 C CA . LEU A 1 105 ? -14.543 12.320 3.642 1.00 93.50 105 LEU A CA 1
ATOM 858 C C . LEU A 1 105 ? -13.105 12.074 3.174 1.00 93.50 105 LEU A C 1
ATOM 860 O O . LEU A 1 105 ? -12.899 11.754 2.008 1.00 93.50 105 LEU A O 1
ATOM 864 N N . TYR A 1 106 ? -12.126 12.153 4.083 1.00 93.12 106 TYR A N 1
ATOM 865 C CA . TYR A 1 106 ? -10.732 11.866 3.735 1.00 93.12 106 TYR A CA 1
ATOM 866 C C . TYR A 1 106 ? -10.543 10.414 3.285 1.00 93.12 106 TYR A C 1
ATOM 868 O O . TYR A 1 106 ? -9.911 10.178 2.263 1.00 93.12 106 TYR A O 1
ATOM 876 N N . THR A 1 107 ? -11.115 9.440 3.998 1.00 92.69 107 THR A N 1
ATOM 877 C CA . THR A 1 107 ? -11.019 8.025 3.614 1.00 92.69 107 THR A CA 1
ATOM 878 C C . THR A 1 107 ? -11.611 7.779 2.227 1.00 92.69 107 THR A C 1
ATOM 880 O O . THR A 1 107 ? -10.965 7.136 1.411 1.00 92.69 107 THR A O 1
ATOM 883 N N . VAL A 1 108 ? -12.799 8.314 1.926 1.00 95.00 108 VAL A N 1
ATOM 884 C CA . VAL A 1 108 ? -13.429 8.164 0.603 1.00 95.00 108 VAL A CA 1
ATOM 885 C C . VAL A 1 108 ? -12.599 8.843 -0.481 1.00 95.00 108 VAL A C 1
ATOM 887 O O . VAL A 1 108 ? -12.356 8.230 -1.514 1.00 95.00 108 VAL A O 1
ATOM 890 N N . PHE A 1 109 ? -12.118 10.064 -0.233 1.00 96.56 109 PHE A N 1
ATOM 891 C CA . PHE A 1 109 ? -11.245 10.780 -1.163 1.00 96.56 109 PHE A CA 1
ATOM 892 C C . PHE A 1 109 ? -10.002 9.956 -1.521 1.00 96.56 109 PHE A C 1
ATOM 894 O O . PHE A 1 109 ? -9.723 9.747 -2.699 1.00 96.56 109 PHE A O 1
ATOM 901 N N . PHE A 1 110 ? -9.297 9.422 -0.519 1.00 96.81 110 PHE A N 1
ATOM 902 C CA . PHE A 1 110 ? -8.112 8.604 -0.763 1.00 96.81 110 PHE A CA 1
ATOM 903 C C . PHE A 1 110 ? -8.439 7.265 -1.422 1.00 96.81 110 PHE A C 1
ATOM 905 O O . PHE A 1 110 ? -7.691 6.839 -2.293 1.00 96.81 110 PHE A O 1
ATOM 912 N N . LEU A 1 111 ? -9.549 6.610 -1.067 1.00 96.69 111 LEU A N 1
ATOM 913 C CA . LEU A 1 111 ? -9.974 5.391 -1.758 1.00 96.69 111 LEU A CA 1
ATOM 914 C C . LEU A 1 111 ? -10.219 5.667 -3.246 1.00 96.69 111 LEU A C 1
ATOM 916 O O . LEU A 1 111 ? -9.674 4.952 -4.078 1.00 96.69 111 LEU A O 1
ATOM 920 N N . LEU A 1 112 ? -10.963 6.722 -3.591 1.00 97.12 112 LEU A N 1
ATOM 921 C CA . LEU A 1 112 ? -11.191 7.103 -4.990 1.00 97.12 112 LEU A CA 1
ATOM 922 C C . LEU A 1 112 ? -9.876 7.392 -5.720 1.00 97.12 112 LEU A C 1
ATOM 924 O O . LEU A 1 112 ? -9.665 6.889 -6.821 1.00 97.12 112 LEU A O 1
ATOM 928 N N . LEU A 1 113 ? -8.970 8.133 -5.078 1.00 96.50 113 LEU A N 1
ATOM 929 C CA . LEU A 1 113 ? -7.657 8.444 -5.633 1.00 96.50 113 LEU A CA 1
ATOM 930 C C . LEU A 1 113 ? -6.834 7.168 -5.892 1.00 96.50 113 LEU A C 1
ATOM 932 O O . LEU A 1 113 ? -6.263 7.002 -6.964 1.00 96.50 113 LEU A O 1
ATOM 936 N N . ILE A 1 114 ? -6.835 6.218 -4.959 1.00 97.50 114 ILE A N 1
ATOM 937 C CA . ILE A 1 114 ? -6.118 4.944 -5.097 1.00 97.50 114 ILE A CA 1
ATOM 938 C C . ILE A 1 114 ? -6.739 4.061 -6.178 1.00 97.50 114 ILE A C 1
ATOM 940 O O . ILE A 1 114 ? -6.011 3.465 -6.959 1.00 97.50 114 ILE A O 1
ATOM 944 N N . PHE A 1 115 ? -8.065 3.977 -6.276 1.00 97.31 115 PHE A N 1
ATOM 945 C CA . PHE A 1 115 ? -8.701 3.214 -7.355 1.00 97.31 115 PHE A CA 1
ATOM 946 C C . PHE A 1 115 ? -8.522 3.873 -8.729 1.00 97.31 115 PHE A C 1
ATOM 948 O O . PHE A 1 115 ? -8.583 3.179 -9.741 1.00 97.31 115 PHE A O 1
ATOM 955 N N . SER A 1 116 ? -8.224 5.176 -8.780 1.00 96.25 116 SER A N 1
ATOM 956 C CA . SER A 1 116 ? -7.846 5.858 -10.021 1.00 96.25 116 SER A CA 1
ATOM 957 C C . SER A 1 116 ? -6.397 5.629 -10.465 1.00 96.25 116 SER A C 1
ATOM 959 O O . SER A 1 116 ? -6.057 6.091 -11.547 1.00 96.25 116 SER A O 1
ATOM 961 N N . TYR A 1 117 ? -5.561 4.897 -9.712 1.00 94.88 117 TYR A N 1
ATOM 962 C CA . TYR A 1 117 ? -4.141 4.679 -10.054 1.00 94.88 117 TYR A CA 1
ATOM 963 C C . TYR A 1 117 ? -3.904 4.283 -11.521 1.00 94.88 117 TYR A C 1
ATOM 965 O O . TYR A 1 117 ? -3.134 4.967 -12.194 1.00 94.88 117 TYR A O 1
ATOM 973 N N . PRO A 1 118 ? -4.589 3.249 -12.062 1.00 94.06 118 PRO A N 1
ATOM 974 C CA . PRO A 1 118 ? -4.362 2.833 -13.445 1.00 94.06 118 PRO A CA 1
ATOM 975 C C . PRO A 1 118 ? -4.809 3.903 -14.449 1.00 94.06 118 PRO A C 1
ATOM 977 O O . PRO A 1 118 ? -4.182 4.081 -15.487 1.00 94.06 118 PRO A O 1
ATOM 980 N N . LEU A 1 119 ? -5.883 4.637 -14.133 1.00 95.31 119 LEU A N 1
ATOM 981 C CA . LEU A 1 119 ? -6.404 5.711 -14.981 1.00 95.31 119 LEU A CA 1
ATOM 982 C C . LEU A 1 119 ? -5.450 6.906 -15.011 1.00 95.31 119 LEU A C 1
ATOM 984 O O . LEU A 1 119 ? -5.233 7.478 -16.072 1.00 95.31 119 LEU A O 1
ATOM 988 N N . VAL A 1 120 ? -4.865 7.264 -13.866 1.00 94.88 120 VAL A N 1
ATOM 989 C CA . VAL A 1 120 ? -3.859 8.328 -13.781 1.00 94.88 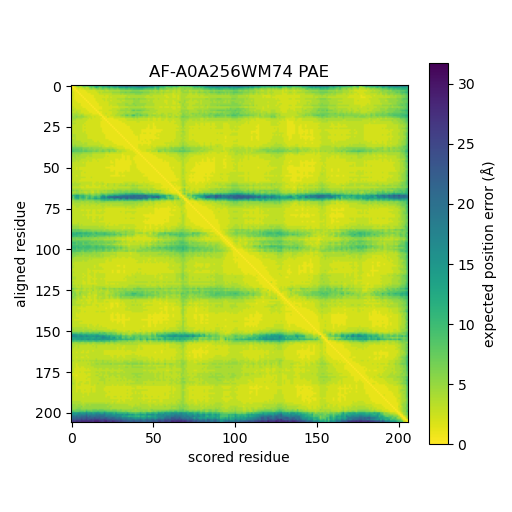120 VAL A CA 1
ATOM 990 C C . VAL A 1 120 ? -2.628 7.956 -14.604 1.00 94.88 120 VAL A C 1
ATOM 992 O O . VAL A 1 120 ? -2.168 8.793 -15.371 1.00 94.88 120 VAL A O 1
ATOM 995 N N . GLY A 1 121 ? -2.162 6.704 -14.535 1.00 93.12 121 GLY A N 1
ATOM 996 C CA . GLY A 1 121 ? -1.069 6.226 -15.388 1.00 93.12 121 GLY A CA 1
ATOM 997 C C . GLY A 1 121 ? -1.370 6.398 -16.885 1.00 93.12 121 GLY A C 1
ATOM 998 O O . GLY A 1 121 ? -0.584 6.995 -17.617 1.00 93.12 121 GLY A O 1
ATOM 999 N N . LEU A 1 122 ? -2.558 5.982 -17.337 1.00 93.88 122 LEU A N 1
ATOM 1000 C CA . LEU A 1 122 ? -2.980 6.170 -18.734 1.00 93.88 122 LEU A CA 1
ATOM 1001 C C . LEU A 1 122 ? -3.051 7.652 -19.140 1.00 93.88 122 LEU A C 1
ATOM 1003 O O . LEU A 1 122 ? -2.632 8.013 -20.236 1.00 93.88 122 LEU A O 1
ATOM 1007 N N . LEU A 1 123 ? -3.557 8.525 -18.261 1.00 94.25 123 LEU A N 1
ATOM 1008 C CA . LEU A 1 123 ? -3.643 9.970 -18.515 1.00 94.25 123 LEU A CA 1
ATOM 1009 C C . LEU A 1 123 ? -2.269 10.645 -18.604 1.00 94.25 123 LEU A C 1
ATOM 1011 O O . LEU A 1 123 ? -2.132 11.657 -19.287 1.00 94.25 123 LEU A O 1
ATOM 1015 N N . LEU A 1 124 ? -1.262 10.088 -17.932 1.00 92.88 124 LEU A N 1
ATOM 1016 C CA . LEU A 1 124 ? 0.129 10.537 -18.003 1.00 92.88 124 LEU A CA 1
ATOM 1017 C C . LEU A 1 124 ? 0.856 10.039 -19.264 1.00 92.88 124 LEU A C 1
ATOM 1019 O O . LEU A 1 124 ? 2.004 10.415 -19.490 1.00 92.88 124 LEU A O 1
ATOM 1023 N N . GLY A 1 125 ? 0.182 9.250 -20.108 1.00 90.31 125 GLY A N 1
ATOM 1024 C CA . GLY A 1 125 ? 0.701 8.769 -21.388 1.00 90.31 125 GLY A CA 1
ATOM 1025 C C . GLY A 1 125 ? 1.349 7.386 -21.335 1.00 90.31 125 GLY A C 1
ATOM 1026 O O . GLY A 1 125 ? 1.970 6.992 -22.320 1.00 90.31 125 GLY A O 1
ATOM 1027 N N . HIS A 1 126 ? 1.206 6.647 -20.229 1.00 90.50 126 HIS A N 1
ATOM 1028 C CA . HIS A 1 126 ? 1.705 5.274 -20.133 1.00 90.50 126 HIS A CA 1
ATOM 1029 C C . HIS A 1 126 ? 0.923 4.322 -21.038 1.00 90.50 126 HIS A C 1
ATOM 1031 O O . HIS A 1 126 ? -0.297 4.443 -21.202 1.00 90.50 126 HIS A O 1
ATOM 1037 N N . ALA A 1 127 ? 1.626 3.345 -21.613 1.00 88.12 127 ALA A N 1
ATOM 1038 C CA . ALA A 1 127 ?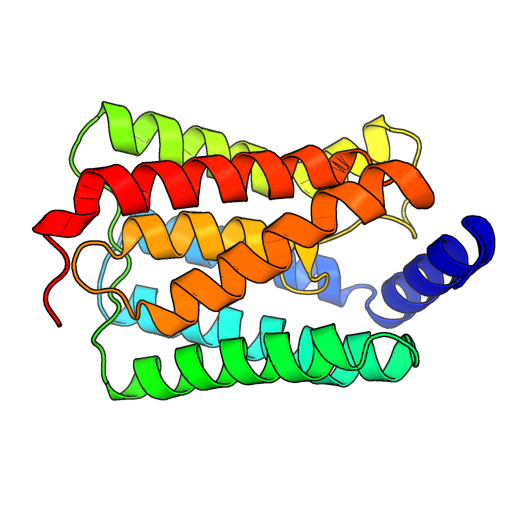 0.988 2.302 -22.404 1.00 88.12 127 ALA A CA 1
ATOM 1039 C C . ALA A 1 127 ? 0.084 1.421 -21.524 1.00 88.12 127 ALA A C 1
ATOM 1041 O O . ALA A 1 127 ? 0.270 1.303 -20.314 1.00 88.12 127 ALA A O 1
ATOM 1042 N N . SER A 1 128 ? -0.874 0.712 -22.126 1.00 84.44 128 SER A N 1
ATOM 1043 C CA . SER A 1 128 ? -1.726 -0.229 -21.380 1.00 84.44 128 SER A CA 1
ATOM 1044 C C . SER A 1 128 ? -0.943 -1.377 -20.731 1.00 84.44 128 SER A C 1
ATOM 1046 O O . SER A 1 128 ? -1.434 -1.986 -19.786 1.00 84.44 128 SER A O 1
ATOM 1048 N N . SER A 1 129 ? 0.258 -1.678 -21.231 1.00 85.69 129 SER A N 1
ATOM 1049 C CA . SER A 1 129 ? 1.198 -2.635 -20.639 1.00 85.69 129 SER A CA 1
ATOM 1050 C C . SER A 1 129 ? 1.990 -2.058 -19.461 1.00 85.69 129 SER A C 1
ATOM 1052 O O . SER A 1 129 ? 2.651 -2.798 -18.752 1.00 85.69 129 SER A O 1
ATOM 1054 N N . GLU A 1 130 ? 1.923 -0.753 -19.215 1.00 87.88 130 GLU A N 1
ATOM 1055 C CA . GLU A 1 130 ? 2.710 -0.047 -18.196 1.00 87.88 130 GLU A CA 1
ATOM 1056 C C . GLU A 1 130 ? 1.856 0.404 -17.000 1.00 87.88 130 GLU A C 1
ATOM 1058 O O . GLU A 1 130 ? 2.319 1.125 -16.126 1.00 87.88 130 GLU A O 1
ATOM 1063 N N . ILE A 1 131 ? 0.594 -0.022 -16.924 1.00 91.56 131 ILE A N 1
ATOM 1064 C CA . ILE A 1 131 ? -0.321 0.402 -15.858 1.00 91.56 131 ILE A CA 1
ATOM 1065 C C . ILE A 1 131 ? -0.127 -0.396 -14.565 1.00 91.56 131 ILE A C 1
ATOM 1067 O O . ILE A 1 131 ? -0.026 -1.624 -14.573 1.00 91.56 131 ILE A O 1
ATOM 1071 N N . PHE A 1 132 ? -0.179 0.293 -13.424 1.00 93.81 132 PHE A N 1
ATOM 1072 C CA . PHE A 1 132 ? -0.049 -0.337 -12.108 1.00 93.81 132 PHE A CA 1
ATOM 1073 C C . PHE A 1 132 ? -1.400 -0.564 -11.441 1.00 93.81 132 PHE A C 1
ATOM 1075 O O . PHE A 1 132 ? -2.154 0.371 -11.171 1.00 93.81 132 PHE A O 1
ATOM 1082 N N . MET A 1 133 ? -1.688 -1.826 -11.118 1.00 94.38 133 MET A N 1
ATOM 1083 C CA . MET A 1 133 ? -2.934 -2.225 -10.461 1.00 94.38 133 MET A CA 1
ATOM 1084 C C . MET A 1 133 ? -2.743 -2.644 -9.004 1.00 94.38 133 MET A C 1
ATOM 1086 O O . MET A 1 133 ? -1.712 -3.195 -8.597 1.00 94.38 133 MET A O 1
ATOM 1090 N N . ILE A 1 134 ? -3.784 -2.380 -8.212 1.00 97.06 134 ILE A N 1
ATOM 1091 C CA . ILE A 1 134 ? -3.878 -2.788 -6.811 1.00 97.06 134 ILE A CA 1
ATOM 1092 C C . ILE A 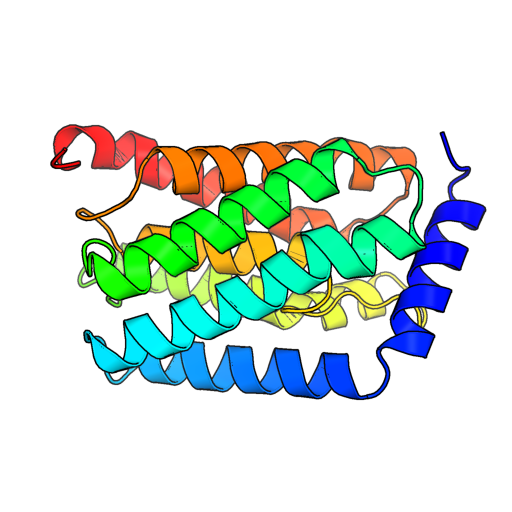1 134 ? -3.885 -4.321 -6.735 1.00 97.06 134 ILE A C 1
ATOM 1094 O O . ILE A 1 134 ? -4.604 -4.985 -7.472 1.00 97.06 134 ILE A O 1
ATOM 1098 N N . GLY A 1 135 ? -3.100 -4.873 -5.810 1.00 93.75 135 GLY A N 1
ATOM 1099 C CA . GLY A 1 135 ? -2.955 -6.312 -5.577 1.00 93.75 135 GLY A CA 1
ATOM 1100 C C . GLY A 1 135 ? -1.800 -6.953 -6.333 1.00 93.75 135 GLY A C 1
ATOM 1101 O O . GLY A 1 135 ? -1.368 -8.036 -5.950 1.00 93.75 135 GLY A O 1
ATOM 1102 N N . THR A 1 136 ? -1.276 -6.280 -7.356 1.00 93.88 136 THR A N 1
ATOM 1103 C CA . THR A 1 136 ? -0.193 -6.794 -8.203 1.00 93.88 136 THR A CA 1
ATOM 1104 C C . THR A 1 136 ? 1.087 -5.977 -8.120 1.00 93.88 136 THR A C 1
ATOM 1106 O O . THR A 1 136 ? 2.166 -6.560 -8.145 1.00 93.88 136 THR A O 1
ATOM 1109 N N . TYR A 1 137 ? 0.974 -4.650 -7.985 1.00 94.50 137 TYR A N 1
ATOM 1110 C CA . TYR A 1 137 ? 2.124 -3.747 -7.893 1.00 94.50 137 TYR A CA 1
ATOM 1111 C C . TYR A 1 137 ? 2.282 -3.175 -6.480 1.00 94.50 137 TYR A C 1
ATOM 1113 O O . TYR A 1 137 ? 1.281 -2.927 -5.791 1.00 94.50 137 TYR A O 1
ATOM 1121 N N . PRO A 1 138 ? 3.525 -2.924 -6.033 1.00 94.56 138 PRO A N 1
ATOM 1122 C CA . PRO A 1 138 ? 3.811 -2.477 -4.674 1.00 94.56 138 PRO A CA 1
ATOM 1123 C C . PRO A 1 138 ? 3.147 -1.144 -4.314 1.00 94.56 138 PRO A C 1
ATOM 1125 O O . PRO A 1 138 ? 2.532 -1.034 -3.252 1.00 94.56 138 PRO A O 1
ATOM 1128 N N . CYS A 1 139 ? 3.223 -0.141 -5.189 1.00 94.94 139 CYS A N 1
ATOM 1129 C CA . CYS A 1 139 ? 2.773 1.221 -4.901 1.00 94.94 139 CYS A CA 1
ATOM 1130 C C . CYS A 1 139 ? 1.247 1.356 -4.714 1.00 94.94 139 CYS A C 1
ATOM 1132 O O . CYS A 1 139 ? 0.819 1.791 -3.634 1.00 94.94 139 CYS A O 1
ATOM 1134 N N . PRO A 1 140 ? 0.391 0.913 -5.656 1.00 96.81 140 PRO A N 1
ATOM 1135 C CA . PRO A 1 140 ? -1.061 0.972 -5.467 1.00 96.81 140 PRO A CA 1
ATOM 1136 C C . PRO A 1 140 ? -1.543 0.079 -4.310 1.00 96.81 140 PRO A C 1
ATOM 1138 O O . PRO A 1 140 ? -2.435 0.465 -3.550 1.00 96.81 140 PRO A O 1
ATOM 1141 N N . THR A 1 141 ? -0.918 -1.087 -4.104 1.00 97.81 141 THR A N 1
ATOM 1142 C CA . THR A 1 141 ? -1.281 -2.013 -3.012 1.00 97.81 141 THR A CA 1
ATOM 1143 C C . THR A 1 141 ? -0.923 -1.448 -1.640 1.00 97.81 141 THR A C 1
ATOM 1145 O O . THR A 1 141 ? -1.727 -1.526 -0.708 1.00 97.81 141 THR A O 1
ATOM 1148 N N . THR A 1 142 ? 0.251 -0.825 -1.515 1.00 97.88 142 THR A N 1
ATOM 1149 C CA . THR A 1 142 ? 0.674 -0.147 -0.282 1.00 97.88 142 THR A CA 1
ATOM 1150 C C . THR A 1 142 ? -0.215 1.048 0.021 1.00 97.88 142 THR A C 1
ATOM 1152 O O . THR A 1 142 ? -0.628 1.214 1.168 1.00 97.88 142 THR A O 1
ATOM 1155 N N . SER A 1 143 ? -0.576 1.837 -0.993 1.00 98.00 143 SER A N 1
ATOM 1156 C CA . SER A 1 143 ? -1.499 2.967 -0.832 1.00 98.00 143 SER A CA 1
ATOM 1157 C C . SER A 1 143 ? -2.836 2.507 -0.246 1.00 98.00 143 SER A C 1
ATOM 1159 O O . SER A 1 143 ? -3.305 3.060 0.753 1.00 98.00 143 SER A O 1
ATOM 1161 N N . LEU A 1 144 ? -3.410 1.428 -0.796 1.00 98.25 144 LEU A N 1
ATOM 1162 C CA . LEU A 1 144 ? -4.628 0.830 -0.250 1.00 98.25 144 LEU A CA 1
ATOM 1163 C C . LEU A 1 144 ? -4.410 0.315 1.180 1.00 98.25 144 LEU A C 1
ATOM 1165 O O . LEU A 1 144 ? -5.228 0.580 2.059 1.00 98.25 144 LEU A O 1
ATOM 1169 N N . GLY A 1 145 ? -3.298 -0.377 1.438 1.00 97.25 145 GLY A N 1
ATOM 1170 C CA . GLY A 1 145 ? -2.927 -0.861 2.770 1.00 97.25 145 GLY A CA 1
ATOM 1171 C C . GLY A 1 145 ? -2.865 0.250 3.820 1.00 97.25 145 GLY A C 1
ATOM 1172 O O . GLY A 1 145 ? -3.407 0.090 4.915 1.00 97.25 145 GLY A O 1
ATOM 1173 N N . LEU A 1 146 ? -2.269 1.395 3.476 1.00 97.12 146 LEU A N 1
ATOM 1174 C CA . LEU A 1 146 ? -2.152 2.574 4.337 1.00 97.12 146 LEU A CA 1
ATOM 1175 C C . LEU A 1 146 ? -3.517 3.171 4.690 1.00 97.12 146 LEU A C 1
ATOM 1177 O O . LEU A 1 146 ? -3.813 3.419 5.859 1.00 97.12 146 LEU A O 1
ATOM 1181 N N . VAL A 1 147 ? -4.392 3.357 3.705 1.00 96.06 147 VAL A N 1
ATOM 1182 C CA . VAL A 1 147 ? -5.742 3.877 3.966 1.00 96.06 147 VAL A CA 1
ATOM 1183 C C . VAL A 1 147 ? -6.558 2.876 4.776 1.00 96.06 147 VAL A C 1
ATOM 1185 O O . VAL A 1 147 ? -7.185 3.251 5.765 1.00 96.06 147 VAL A O 1
ATOM 1188 N N . MET A 1 148 ? -6.483 1.588 4.453 1.00 95.50 148 MET A N 1
ATOM 1189 C CA . MET A 1 148 ? -7.191 0.554 5.205 1.00 95.50 148 MET A CA 1
ATOM 1190 C C . MET A 1 148 ? -6.698 0.450 6.651 1.00 95.50 148 MET A C 1
ATOM 1192 O O . MET A 1 148 ? -7.515 0.362 7.565 1.00 95.50 148 MET A O 1
ATOM 1196 N N . ILE A 1 149 ? -5.391 0.528 6.920 1.00 93.31 149 ILE A N 1
ATOM 1197 C CA . ILE A 1 149 ? -4.891 0.461 8.301 1.00 93.31 149 ILE A CA 1
ATOM 1198 C C . ILE A 1 149 ? -5.308 1.690 9.127 1.00 93.31 149 ILE A C 1
ATOM 1200 O O . ILE A 1 149 ? -5.557 1.554 10.326 1.00 93.31 149 ILE A O 1
ATOM 1204 N N . THR A 1 150 ? -5.500 2.867 8.508 1.00 92.00 150 THR A N 1
ATOM 1205 C CA . THR A 1 150 ? -6.107 4.024 9.206 1.00 92.00 150 THR A CA 1
ATOM 1206 C C . THR A 1 150 ? -7.540 3.742 9.661 1.00 92.00 150 THR A C 1
ATOM 1208 O O . THR A 1 150 ? -7.937 4.178 10.743 1.00 92.00 150 THR A O 1
ATOM 1211 N N . MET A 1 151 ? -8.289 2.938 8.899 1.00 90.94 151 MET A N 1
ATOM 1212 C CA . MET A 1 151 ? -9.647 2.502 9.238 1.00 90.94 151 MET A CA 1
AT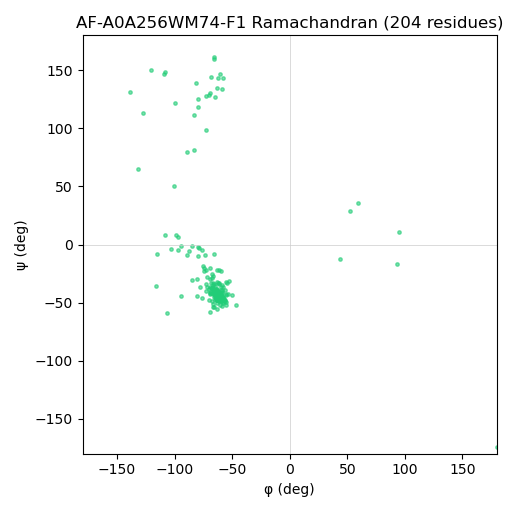OM 1213 C C . MET A 1 151 ? -9.672 1.443 10.354 1.00 90.94 151 MET A C 1
ATOM 1215 O O . MET A 1 151 ? -10.737 1.108 10.862 1.00 90.94 151 MET A O 1
ATOM 1219 N N . ALA A 1 152 ? -8.526 0.898 10.769 1.00 87.31 152 ALA A N 1
ATOM 1220 C CA . ALA A 1 152 ? -8.453 -0.078 11.859 1.00 87.31 152 ALA A CA 1
ATOM 1221 C C . ALA A 1 152 ? -8.146 0.538 13.238 1.00 87.31 152 ALA A C 1
ATOM 1223 O O . ALA A 1 152 ? -8.092 -0.177 14.244 1.00 87.31 152 ALA A O 1
ATOM 1224 N N . LEU A 1 153 ? -7.951 1.860 13.325 1.00 80.88 153 LEU A N 1
ATOM 1225 C CA . LEU A 1 153 ? -7.673 2.519 14.602 1.00 80.88 153 LEU A CA 1
ATOM 1226 C C . LEU A 1 153 ? -8.829 2.364 15.612 1.00 80.88 153 LEU A C 1
ATOM 1228 O O . LEU A 1 153 ? -10.002 2.426 15.235 1.00 80.88 153 LEU A O 1
ATOM 1232 N N . PRO A 1 154 ? -8.518 2.199 16.916 1.00 74.56 154 PRO A N 1
ATOM 1233 C CA . PRO A 1 154 ? -7.183 2.275 17.531 1.00 74.56 154 PRO A CA 1
ATOM 1234 C C . PRO A 1 154 ? -6.382 0.962 17.544 1.00 74.56 154 PRO A C 1
ATOM 1236 O O . PRO A 1 154 ? -5.231 0.958 17.974 1.00 74.56 154 PRO A O 1
ATOM 1239 N N . ARG A 1 155 ? -6.973 -0.157 17.115 1.00 78.75 155 ARG A N 1
ATOM 1240 C CA . ARG A 1 155 ? -6.375 -1.491 17.256 1.00 78.75 155 ARG A CA 1
ATOM 1241 C C . ARG A 1 155 ? -5.510 -1.818 16.043 1.00 78.75 155 ARG A C 1
ATOM 1243 O O . ARG A 1 155 ? -5.939 -2.520 15.132 1.00 78.75 155 ARG A O 1
ATOM 1250 N N . ILE A 1 156 ? -4.294 -1.282 16.031 1.00 78.25 156 ILE A N 1
ATOM 1251 C CA . ILE A 1 156 ? -3.342 -1.472 14.931 1.00 78.25 156 ILE A CA 1
ATOM 1252 C C . ILE A 1 156 ? -2.055 -2.137 15.404 1.00 78.25 156 ILE A C 1
ATOM 1254 O O . ILE A 1 156 ? -1.596 -1.934 16.527 1.00 78.25 156 ILE A O 1
ATOM 1258 N N . ASN A 1 157 ? -1.422 -2.882 14.503 1.00 84.31 157 ASN A N 1
ATOM 1259 C CA . ASN A 1 157 ? -0.038 -3.291 14.675 1.00 84.31 157 ASN A CA 1
ATOM 1260 C C . ASN A 1 157 ? 0.877 -2.149 14.197 1.00 84.31 157 ASN A C 1
ATOM 1262 O O . ASN A 1 157 ? 0.934 -1.854 13.004 1.00 84.31 157 ASN A O 1
ATOM 1266 N N . LYS A 1 158 ? 1.584 -1.503 15.133 1.00 85.00 158 LYS A N 1
ATOM 1267 C CA . LYS A 1 158 ? 2.482 -0.371 14.840 1.00 85.00 158 LYS A CA 1
ATOM 1268 C C . LYS A 1 158 ? 3.625 -0.755 13.898 1.00 85.00 158 LYS A C 1
ATOM 1270 O O . LYS A 1 158 ? 4.021 0.075 13.090 1.00 85.00 158 LYS A O 1
ATOM 1275 N N . ILE A 1 159 ? 4.115 -1.995 13.975 1.00 90.94 159 ILE A N 1
ATOM 1276 C CA . ILE A 1 159 ? 5.181 -2.488 13.093 1.00 90.94 159 ILE A CA 1
ATOM 1277 C C . ILE A 1 159 ? 4.650 -2.565 11.664 1.00 90.94 159 ILE A C 1
ATOM 1279 O O . ILE A 1 159 ? 5.232 -1.963 10.774 1.00 90.94 159 ILE A O 1
ATOM 1283 N N . LEU A 1 160 ? 3.496 -3.206 11.458 1.00 93.00 160 LEU A N 1
ATOM 1284 C CA . LEU A 1 160 ? 2.854 -3.281 10.140 1.00 93.00 160 LEU A CA 1
ATOM 1285 C C . LEU A 1 160 ? 2.623 -1.888 9.534 1.00 93.00 160 LEU A C 1
ATOM 1287 O O . LEU A 1 160 ? 2.901 -1.666 8.360 1.00 93.00 160 LEU A O 1
ATOM 1291 N N . TYR A 1 161 ? 2.160 -0.938 10.350 1.00 93.25 161 TYR A N 1
ATOM 1292 C CA . TYR A 1 161 ? 1.985 0.451 9.927 1.00 93.25 161 TYR A CA 1
ATOM 1293 C C . TYR A 1 161 ? 3.319 1.085 9.502 1.00 93.25 161 TYR A C 1
ATOM 1295 O O . TYR A 1 161 ? 3.403 1.689 8.436 1.00 93.25 161 TYR A O 1
ATOM 1303 N N . ALA A 1 162 ? 4.367 0.929 10.315 1.00 94.25 162 ALA A N 1
ATOM 1304 C CA . ALA A 1 162 ? 5.691 1.470 10.026 1.00 94.25 162 ALA A CA 1
ATOM 1305 C C . ALA A 1 162 ? 6.293 0.880 8.741 1.00 94.25 162 ALA A C 1
ATOM 1307 O O . ALA A 1 162 ? 6.860 1.630 7.956 1.00 94.25 162 ALA A O 1
ATOM 1308 N N . LEU A 1 163 ? 6.118 -0.422 8.487 1.00 95.88 163 LEU A N 1
ATOM 1309 C CA . LEU A 1 163 ? 6.586 -1.069 7.256 1.00 95.88 163 LEU A CA 1
ATOM 1310 C C . LEU A 1 163 ? 5.892 -0.500 6.008 1.00 95.88 163 LEU A C 1
ATOM 1312 O O . LEU A 1 163 ? 6.555 -0.215 5.013 1.00 95.88 163 LEU A O 1
ATOM 1316 N N . LEU A 1 164 ? 4.573 -0.276 6.068 1.00 96.69 164 LEU A N 1
ATOM 1317 C CA . LEU A 1 164 ? 3.828 0.350 4.968 1.00 96.69 164 LEU A CA 1
ATOM 1318 C C . LEU A 1 164 ? 4.271 1.805 4.731 1.00 96.69 164 LEU A C 1
ATOM 1320 O O . LEU A 1 164 ? 4.426 2.226 3.586 1.00 96.69 164 LEU A O 1
ATOM 1324 N N . LEU A 1 165 ? 4.499 2.573 5.802 1.00 96.44 165 LEU A N 1
ATOM 1325 C CA . LEU A 1 165 ? 5.009 3.946 5.702 1.00 96.44 165 LEU A CA 1
ATOM 1326 C C . LEU A 1 165 ? 6.437 3.996 5.157 1.00 96.44 165 LEU A C 1
ATOM 1328 O O . LEU A 1 165 ? 6.757 4.895 4.386 1.00 96.44 165 LEU A O 1
ATOM 1332 N N . PHE A 1 166 ? 7.277 3.033 5.535 1.00 95.81 166 PHE A N 1
ATOM 1333 C CA . PHE A 1 166 ? 8.638 2.923 5.027 1.00 95.81 166 PHE A CA 1
ATOM 1334 C C . PHE A 1 166 ? 8.642 2.741 3.507 1.00 95.81 166 PHE A C 1
ATOM 1336 O O . PHE A 1 166 ? 9.373 3.449 2.821 1.00 95.81 166 PHE A O 1
ATOM 1343 N N . TRP A 1 167 ? 7.769 1.883 2.961 1.00 95.88 167 TRP A N 1
ATOM 1344 C CA . TRP A 1 167 ? 7.643 1.765 1.505 1.00 95.88 167 TRP A CA 1
ATOM 1345 C C . TRP A 1 167 ? 7.164 3.063 0.847 1.00 95.88 167 TRP A C 1
ATOM 1347 O O . TRP A 1 167 ? 7.667 3.435 -0.208 1.00 95.88 167 TRP A O 1
ATOM 1357 N N . ALA A 1 168 ? 6.235 3.793 1.472 1.00 95.81 168 ALA A N 1
ATOM 1358 C CA . ALA A 1 168 ? 5.738 5.048 0.910 1.00 95.81 168 ALA A CA 1
ATOM 1359 C C . ALA A 1 168 ? 6.838 6.103 0.694 1.00 95.81 168 ALA A C 1
ATOM 1361 O O . ALA A 1 168 ? 6.681 6.961 -0.163 1.00 95.81 168 ALA A O 1
ATOM 1362 N N . MET A 1 169 ? 7.968 6.027 1.407 1.00 93.94 169 MET A N 1
ATOM 1363 C CA . MET A 1 169 ? 9.115 6.914 1.172 1.00 93.94 169 MET A CA 1
ATOM 1364 C C . MET A 1 169 ? 9.794 6.671 -0.187 1.00 93.94 169 MET A C 1
ATOM 1366 O O . MET A 1 169 ? 10.394 7.590 -0.744 1.00 93.94 169 MET A O 1
ATOM 1370 N N . PHE A 1 170 ? 9.673 5.462 -0.746 1.00 91.44 170 PHE A N 1
ATOM 1371 C CA . PHE A 1 170 ? 10.239 5.106 -2.050 1.00 91.44 170 PHE A CA 1
ATOM 1372 C C . PHE A 1 170 ? 9.446 5.674 -3.236 1.00 91.44 170 PHE A C 1
ATOM 1374 O O . PHE A 1 170 ? 9.924 5.594 -4.365 1.00 91.44 170 PHE A O 1
ATOM 1381 N N . SER A 1 171 ? 8.304 6.335 -3.001 1.00 91.44 171 SER A N 1
ATOM 1382 C CA . SER A 1 171 ? 7.607 7.077 -4.059 1.00 91.44 171 SER A CA 1
ATOM 1383 C C . SER A 1 171 ? 8.471 8.210 -4.625 1.00 91.44 171 SER A C 1
ATOM 1385 O O . SER A 1 171 ? 8.416 8.501 -5.812 1.00 91.44 171 SER A O 1
ATOM 1387 N N . ILE A 1 172 ? 9.302 8.852 -3.794 1.00 93.06 172 ILE A N 1
ATOM 1388 C CA . ILE A 1 172 ? 10.143 9.987 -4.204 1.00 93.06 172 ILE A CA 1
ATOM 1389 C C . ILE A 1 172 ? 11.168 9.574 -5.275 1.00 93.06 172 ILE A C 1
ATOM 1391 O O . ILE A 1 172 ? 11.166 10.181 -6.347 1.00 93.06 172 ILE A O 1
ATOM 1395 N N . PRO A 1 173 ? 12.032 8.560 -5.054 1.00 91.38 173 PRO A N 1
ATOM 1396 C CA . PRO A 1 173 ? 12.949 8.115 -6.098 1.00 91.38 173 PRO A CA 1
ATOM 1397 C C . PRO A 1 173 ? 12.217 7.559 -7.327 1.00 91.38 173 PRO A C 1
ATOM 1399 O O . PRO A 1 173 ? 12.698 7.772 -8.435 1.00 91.38 173 PRO A O 1
ATOM 1402 N N . ALA A 1 174 ? 11.049 6.921 -7.173 1.00 90.88 174 ALA A N 1
ATOM 1403 C CA . ALA A 1 174 ? 10.256 6.455 -8.314 1.00 90.88 174 ALA A CA 1
ATOM 1404 C C . ALA A 1 174 ? 9.810 7.610 -9.230 1.00 90.88 174 ALA A C 1
ATOM 1406 O O . ALA A 1 174 ? 9.999 7.554 -10.447 1.00 90.88 174 ALA A O 1
ATOM 1407 N N . ILE A 1 175 ? 9.314 8.701 -8.638 1.00 93.62 175 ILE A N 1
ATOM 1408 C CA . ILE A 1 175 ? 8.920 9.912 -9.367 1.00 93.62 175 ILE A CA 1
ATOM 1409 C C . ILE A 1 175 ? 10.140 10.577 -10.021 1.00 93.62 175 ILE A C 1
ATOM 1411 O O . ILE A 1 175 ? 10.094 10.928 -11.196 1.00 93.62 175 ILE A O 1
ATOM 1415 N N . LEU A 1 176 ? 11.238 10.760 -9.280 1.00 93.81 176 LEU A N 1
ATOM 1416 C CA . LEU A 1 176 ? 12.375 11.563 -9.750 1.00 93.81 176 LEU A CA 1
ATOM 1417 C C . LEU A 1 176 ? 13.271 10.838 -10.762 1.00 93.81 176 LEU A C 1
ATOM 1419 O O . LEU A 1 176 ? 13.795 11.478 -11.669 1.00 93.81 176 LEU A O 1
ATOM 1423 N N . ILE A 1 177 ? 13.470 9.527 -10.602 1.00 92.44 177 ILE A N 1
ATOM 1424 C CA . ILE A 1 177 ? 14.411 8.745 -11.421 1.00 92.44 177 ILE A CA 1
ATOM 1425 C C . ILE A 1 177 ? 13.683 8.086 -12.597 1.00 92.44 177 ILE A C 1
ATOM 1427 O O . ILE A 1 177 ? 14.161 8.131 -13.729 1.00 92.44 177 ILE A O 1
ATOM 1431 N N . TYR A 1 178 ? 12.510 7.499 -12.341 1.00 91.06 178 TYR A N 1
ATOM 1432 C CA . TYR A 1 178 ? 11.781 6.697 -13.328 1.00 91.06 178 TYR A CA 1
ATOM 1433 C C . TYR A 1 178 ? 10.587 7.433 -13.953 1.00 91.06 178 TYR A C 1
ATOM 1435 O O . TYR A 1 178 ? 10.000 6.933 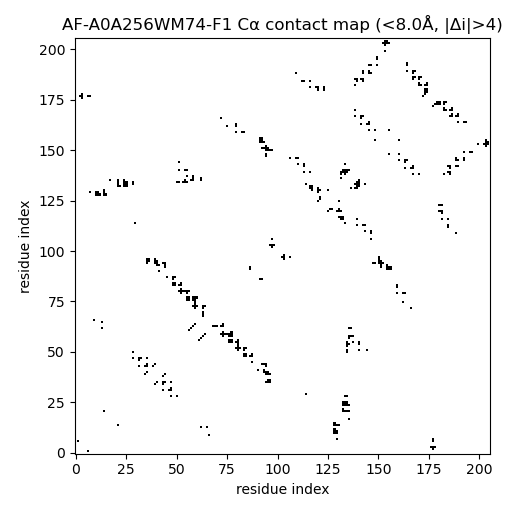-14.912 1.00 91.06 178 TYR A O 1
ATOM 1443 N N . ALA A 1 179 ? 10.285 8.656 -13.494 1.00 92.62 179 ALA A N 1
ATOM 1444 C CA . ALA A 1 179 ? 9.156 9.476 -13.943 1.00 92.62 179 ALA A CA 1
ATOM 1445 C C . ALA A 1 179 ? 7.785 8.806 -13.742 1.00 92.62 179 ALA A C 1
ATOM 1447 O O . ALA A 1 179 ? 6.884 8.980 -14.556 1.00 92.62 179 ALA A O 1
ATOM 1448 N N . VAL A 1 180 ? 7.643 8.050 -12.651 1.00 92.69 180 VAL A N 1
ATOM 1449 C CA . VAL A 1 180 ? 6.383 7.420 -12.237 1.00 92.69 180 VAL A CA 1
ATOM 1450 C C . VAL A 1 180 ? 5.553 8.455 -11.478 1.00 92.69 180 VAL A C 1
ATOM 1452 O O . VAL A 1 180 ? 5.616 8.541 -10.253 1.00 92.69 180 VAL A O 1
ATOM 1455 N N . PHE A 1 181 ? 4.844 9.335 -12.181 1.00 94.12 181 PHE A N 1
ATOM 1456 C CA . PHE A 1 181 ? 4.142 10.450 -11.532 1.00 94.12 181 PHE A CA 1
ATOM 1457 C C . PHE A 1 181 ? 2.875 10.016 -10.781 1.00 94.12 181 PHE A C 1
ATOM 1459 O O . PHE A 1 181 ? 2.460 10.683 -9.834 1.00 94.12 181 PHE A O 1
ATOM 1466 N N . GLU A 1 182 ? 2.280 8.882 -11.135 1.00 93.94 182 GLU A N 1
ATOM 1467 C CA . GLU A 1 182 ? 1.155 8.283 -10.419 1.00 93.94 182 GLU A CA 1
ATOM 1468 C C . GLU A 1 182 ? 1.516 7.875 -8.977 1.00 93.94 182 GLU A C 1
ATOM 1470 O O . GLU A 1 182 ? 0.644 7.864 -8.104 1.00 93.94 182 GLU A O 1
ATOM 1475 N N . ASP A 1 183 ? 2.805 7.678 -8.666 1.00 95.38 183 ASP A N 1
ATOM 1476 C CA . ASP A 1 183 ? 3.302 7.443 -7.301 1.00 95.38 183 ASP A CA 1
ATOM 1477 C C . ASP A 1 183 ? 3.123 8.655 -6.368 1.00 95.38 183 ASP A C 1
ATOM 1479 O O . ASP A 1 183 ? 3.249 8.526 -5.144 1.00 95.38 183 ASP A O 1
ATOM 1483 N N . LEU A 1 184 ? 2.705 9.816 -6.887 1.00 96.06 184 LEU A N 1
ATOM 1484 C CA . LEU A 1 184 ? 2.170 10.902 -6.060 1.00 96.06 184 LEU A CA 1
ATOM 1485 C C . LEU A 1 184 ? 0.992 10.427 -5.196 1.00 96.06 184 LEU A C 1
ATOM 1487 O O . LEU A 1 184 ? 0.840 10.884 -4.062 1.00 96.06 184 LEU A O 1
ATOM 1491 N N . ILE A 1 185 ? 0.192 9.470 -5.676 1.00 97.06 185 ILE A N 1
ATOM 1492 C CA . ILE A 1 185 ? -0.911 8.874 -4.913 1.00 97.06 185 ILE A CA 1
ATOM 1493 C C . ILE A 1 185 ? -0.373 8.124 -3.687 1.00 97.06 185 ILE A C 1
ATOM 1495 O O . ILE A 1 185 ? -0.920 8.273 -2.587 1.00 97.06 185 ILE A O 1
ATOM 1499 N N . LEU A 1 186 ? 0.716 7.363 -3.846 1.00 97.44 186 LEU A N 1
ATOM 1500 C CA . LEU A 1 186 ? 1.389 6.676 -2.742 1.00 97.44 186 LEU A CA 1
ATOM 1501 C C . LEU A 1 186 ? 1.967 7.679 -1.745 1.00 97.44 186 LEU A C 1
ATOM 1503 O O . LEU A 1 186 ? 1.753 7.531 -0.540 1.00 97.44 186 LEU A O 1
ATOM 1507 N N . MET A 1 187 ? 2.626 8.729 -2.238 1.00 97.06 187 MET A N 1
ATOM 1508 C CA . MET A 1 1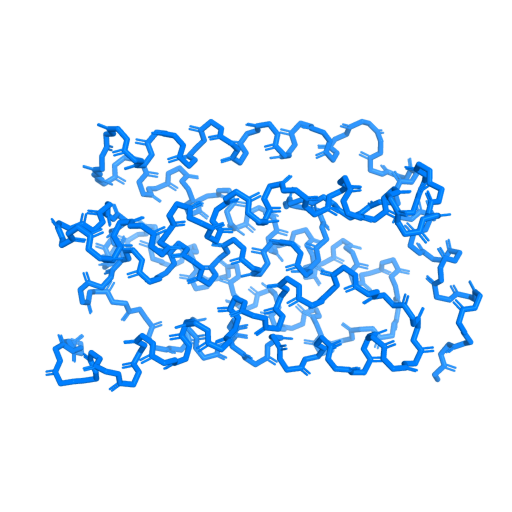87 ? 3.188 9.785 -1.398 1.00 97.06 187 MET A CA 1
ATOM 1509 C C . MET A 1 187 ? 2.105 10.457 -0.542 1.00 97.06 187 MET A C 1
ATOM 1511 O O . MET A 1 187 ? 2.231 10.545 0.681 1.00 97.06 187 MET A O 1
ATOM 1515 N N . LEU A 1 188 ? 0.999 10.880 -1.165 1.00 97.06 188 LEU A N 1
ATOM 1516 C CA . LEU A 1 188 ? -0.122 11.523 -0.475 1.00 97.06 188 LEU A CA 1
ATOM 1517 C C . LEU A 1 188 ? -0.790 10.572 0.529 1.00 97.06 188 LEU A C 1
ATOM 1519 O O . LEU A 1 188 ? -1.114 10.986 1.645 1.00 97.06 188 LEU A O 1
ATOM 1523 N N . SER A 1 189 ? -0.953 9.295 0.166 1.00 97.19 189 SER A N 1
ATOM 1524 C CA . SER A 1 189 ? -1.501 8.263 1.057 1.00 97.19 189 SER A CA 1
ATOM 1525 C C . SER A 1 189 ? -0.597 8.025 2.271 1.00 97.19 189 SER A C 1
ATOM 1527 O O . SER A 1 189 ? -1.089 7.909 3.395 1.00 97.19 189 SER A O 1
ATOM 1529 N N . GLY A 1 190 ? 0.724 8.014 2.066 1.00 96.75 190 GLY A N 1
ATOM 1530 C CA . GLY A 1 190 ? 1.735 7.927 3.121 1.00 96.75 190 GLY A CA 1
ATOM 1531 C C . GLY A 1 190 ? 1.682 9.107 4.085 1.00 96.75 190 GLY A C 1
ATOM 1532 O O . GLY A 1 190 ? 1.609 8.904 5.298 1.00 96.75 190 GLY A O 1
ATOM 1533 N N . VAL A 1 191 ? 1.634 10.338 3.565 1.00 96.31 191 VAL A N 1
ATOM 1534 C CA . VAL A 1 191 ? 1.507 11.556 4.383 1.00 96.31 191 VAL A CA 1
ATOM 1535 C C . VAL A 1 191 ? 0.206 11.539 5.186 1.00 96.31 191 VAL A C 1
ATOM 1537 O O . VAL A 1 191 ? 0.223 11.784 6.393 1.00 96.31 191 VAL A O 1
ATOM 1540 N N . TYR A 1 192 ? -0.919 11.203 4.552 1.00 95.00 192 TYR A N 1
ATOM 1541 C CA . TYR A 1 192 ? -2.207 11.094 5.233 1.00 95.00 192 TYR A CA 1
ATOM 1542 C C . TYR A 1 192 ? -2.166 10.082 6.378 1.00 95.00 192 TYR A C 1
ATOM 1544 O O . TYR A 1 192 ? -2.548 10.407 7.506 1.00 95.00 192 TYR A O 1
ATOM 1552 N N . ALA A 1 193 ? -1.659 8.880 6.109 1.00 94.00 193 ALA A N 1
ATOM 1553 C CA . ALA A 1 193 ? -1.519 7.830 7.103 1.00 94.00 193 ALA A CA 1
ATOM 1554 C C . ALA A 1 193 ? -0.603 8.275 8.262 1.00 94.00 193 ALA A C 1
ATOM 1556 O O . ALA A 1 193 ? -0.994 8.207 9.429 1.00 94.00 193 ALA A O 1
ATOM 1557 N N . ALA A 1 194 ? 0.566 8.847 7.967 1.00 94.00 194 ALA A N 1
ATOM 1558 C CA . ALA A 1 194 ? 1.496 9.346 8.980 1.00 94.00 194 ALA A CA 1
ATOM 1559 C C . ALA A 1 194 ? 0.874 10.436 9.873 1.00 94.00 194 ALA A C 1
ATOM 1561 O O . ALA A 1 194 ? 0.953 10.354 11.103 1.00 94.00 194 ALA A O 1
ATOM 1562 N N . LEU A 1 195 ? 0.195 11.427 9.283 1.00 92.12 195 LEU A N 1
ATOM 1563 C CA . LEU A 1 195 ? -0.499 12.485 10.026 1.00 92.12 195 LEU A CA 1
ATOM 1564 C C . LEU A 1 195 ? -1.632 11.922 10.890 1.00 92.12 195 LEU A C 1
ATOM 1566 O O . LEU A 1 195 ? -1.814 12.330 12.043 1.00 92.12 195 LEU A O 1
ATOM 1570 N N . PHE A 1 196 ? -2.388 10.962 10.354 1.00 89.06 196 PHE A N 1
ATOM 1571 C CA . PHE A 1 196 ? -3.471 10.316 11.081 1.00 89.06 196 PHE A CA 1
ATOM 1572 C C . PHE A 1 196 ? -2.938 9.499 12.264 1.00 89.06 196 PHE A C 1
ATOM 1574 O O . PHE A 1 196 ? -3.488 9.586 13.365 1.00 89.06 196 PHE A O 1
ATOM 1581 N N . LEU A 1 197 ? -1.832 8.774 12.084 1.00 87.88 197 LEU A N 1
ATOM 1582 C CA . LEU A 1 197 ? -1.144 8.054 13.153 1.00 87.88 197 LEU A CA 1
ATOM 1583 C C . LEU A 1 197 ? -0.630 9.014 14.233 1.00 87.88 197 LEU A C 1
ATOM 1585 O O . LEU A 1 197 ? -0.896 8.808 15.418 1.00 87.88 197 LEU A O 1
ATOM 1589 N N . TYR A 1 198 ? 0.040 10.098 13.833 1.00 88.38 198 TYR A N 1
ATOM 1590 C CA . TYR A 1 198 ? 0.572 11.111 14.746 1.00 88.38 198 TYR A CA 1
ATOM 1591 C C . TYR A 1 198 ? -0.527 11.726 15.623 1.00 88.38 198 TYR A C 1
ATOM 1593 O O . TYR A 1 198 ? -0.378 11.816 16.845 1.00 88.38 198 TYR A O 1
ATOM 1601 N N . LYS A 1 199 ? -1.664 12.089 15.018 1.00 86.38 199 LYS A N 1
ATOM 1602 C CA . LYS A 1 199 ? -2.809 12.684 15.721 1.00 86.38 199 LYS A CA 1
ATOM 1603 C C . LYS A 1 199 ? -3.473 11.720 16.705 1.00 86.38 199 LYS A C 1
ATOM 1605 O O . LYS A 1 199 ? -3.944 12.146 17.756 1.00 86.38 199 LYS A O 1
ATOM 1610 N N . ASN A 1 200 ? -3.498 10.427 16.385 1.00 83.06 200 ASN A N 1
ATOM 1611 C CA . ASN A 1 200 ? -4.162 9.400 17.189 1.00 83.06 200 ASN A CA 1
ATOM 1612 C C . ASN A 1 200 ? -3.200 8.614 18.099 1.00 83.06 200 ASN A C 1
ATOM 1614 O O . ASN A 1 200 ? -3.627 7.664 18.756 1.00 83.06 200 ASN A O 1
ATOM 1618 N N . ARG A 1 201 ? -1.925 9.025 18.206 1.00 76.75 201 ARG A N 1
ATOM 1619 C CA . ARG A 1 201 ? -0.870 8.304 18.947 1.00 76.75 201 ARG A CA 1
ATOM 1620 C C . ARG A 1 201 ? -1.221 7.965 20.398 1.00 76.75 201 ARG A C 1
ATOM 1622 O O . ARG A 1 201 ? -0.782 6.942 20.906 1.00 76.75 201 ARG A O 1
ATOM 1629 N N . LYS A 1 202 ? -2.029 8.811 21.051 1.00 68.94 202 LYS A N 1
ATOM 1630 C CA . LYS A 1 202 ? -2.452 8.650 22.453 1.00 68.94 202 LYS A CA 1
ATOM 1631 C C . LYS A 1 202 ? -3.505 7.552 22.655 1.00 68.94 202 LYS A C 1
ATOM 1633 O O . LYS A 1 202 ? -3.678 7.089 23.771 1.00 68.94 202 LYS A O 1
ATOM 1638 N N . VAL A 1 203 ? -4.212 7.155 21.595 1.00 64.38 203 VAL A N 1
ATOM 1639 C CA . VAL A 1 203 ? -5.317 6.177 21.644 1.00 64.38 203 VAL A CA 1
ATOM 1640 C C . VAL A 1 203 ? -4.836 4.770 21.258 1.00 64.38 203 VAL A C 1
ATOM 1642 O O . VAL A 1 203 ? -5.592 3.808 21.331 1.00 64.38 203 VAL A O 1
ATOM 1645 N N . LEU A 1 204 ? -3.572 4.627 20.846 1.00 62.28 204 LEU A N 1
ATOM 1646 C CA . LEU A 1 204 ? -2.985 3.354 20.433 1.00 62.28 204 LEU A CA 1
ATOM 1647 C C . LEU A 1 204 ? -2.751 2.449 21.648 1.00 62.28 204 LEU A C 1
ATOM 1649 O O . LEU A 1 204 ? -1.738 2.582 22.334 1.00 62.28 204 LEU A O 1
ATOM 1653 N N . VAL A 1 205 ? -3.677 1.521 21.887 1.00 53.72 205 VAL A N 1
ATOM 1654 C CA . VAL A 1 205 ? -3.531 0.465 22.900 1.00 53.72 205 VAL A CA 1
ATOM 1655 C C . VAL A 1 205 ? -2.502 -0.559 22.400 1.00 53.72 205 VAL A C 1
ATOM 1657 O O . VAL A 1 205 ? -2.604 -1.010 21.257 1.00 53.72 205 V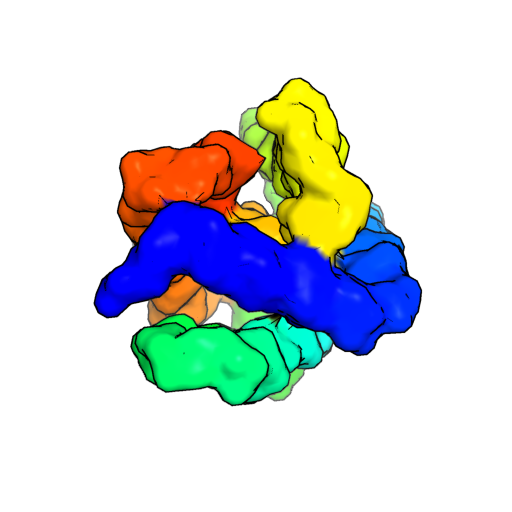AL A O 1
ATOM 1660 N N . LEU A 1 206 ? -1.493 -0.858 23.230 1.00 45.88 206 LEU A N 1
ATOM 1661 C CA . LEU A 1 206 ? -0.447 -1.870 22.990 1.00 45.88 206 LEU A CA 1
ATOM 1662 C C . LEU A 1 206 ? -1.026 -3.299 22.960 1.00 45.88 206 LEU A C 1
ATOM 1664 O O . LEU A 1 206 ? -1.890 -3.599 23.811 1.00 45.88 206 LEU A O 1
#

Secondary structure (DSSP, 8-state):
---HHHHHHHHHHHHHHHTTHHHHHHHHHHHHHHHHHHS-SHHHHHHHHHHHHHHHHIIIIIIHHHHSS-HHHHHHHHHHHHHHHHHHHH--------SSHHHHHHHHHHHHHHHTHHHHHHHTT--TTS---TTTSHHHHHHHHHHHHHTTTTS--HHHHHHHHHHHTTHHHHHHHH--GGGHHHHHHHHHHHHHHHHHGGG---

Mean predicted aligned error: 4.02 Å

Solvent-accessible surface area (backbone atoms only — not comparable to full-atom values): 10506 Å² total; per-residue (Å²): 133,77,52,51,63,60,48,51,51,51,47,25,52,53,37,61,74,38,63,69,54,40,59,52,37,35,50,50,50,51,53,40,51,51,40,22,60,78,49,52,34,70,66,36,27,40,55,45,34,50,50,46,23,54,21,27,37,40,30,12,48,55,52,23,64,75,59,76,74,36,64,66,53,18,55,51,27,36,50,47,14,48,51,35,51,54,33,61,75,67,60,58,57,42,38,34,63,59,87,49,68,71,56,36,52,52,53,52,53,51,50,54,53,51,72,36,39,40,58,48,29,46,75,74,68,44,53,89,50,60,50,55,36,35,45,59,35,65,58,46,32,42,29,49,50,36,56,48,53,62,30,13,63,52,38,55,61,68,65,57,52,49,55,48,46,56,56,29,61,54,27,56,59,39,32,74,67,58,63,39,64,56,35,53,54,22,36,53,33,32,52,52,36,52,53,52,49,63,75,44,55,90,62,53,62,130